Protein AF-A0A7X7UTP6-F1 (afdb_monomer_lite)

Structure (mmCIF, N/CA/C/O backbone):
data_AF-A0A7X7UTP6-F1
#
_entry.id   AF-A0A7X7UTP6-F1
#
loop_
_atom_site.group_PDB
_atom_site.id
_atom_site.type_symbol
_atom_site.label_atom_id
_atom_site.label_alt_id
_atom_site.label_comp_id
_atom_site.label_asym_id
_atom_site.label_entity_id
_atom_site.label_seq_id
_atom_site.pdbx_PDB_ins_code
_atom_site.Cartn_x
_atom_site.Cartn_y
_atom_site.Cartn_z
_atom_site.occupancy
_atom_site.B_iso_or_equiv
_atom_site.auth_seq_id
_atom_site.auth_comp_id
_atom_site.auth_asym_id
_atom_site.auth_atom_id
_atom_site.pdbx_PDB_model_num
ATOM 1 N N . MET A 1 1 ? -2.423 -15.713 67.658 1.00 56.56 1 MET A N 1
ATOM 2 C CA . MET A 1 1 ? -3.232 -15.045 66.607 1.00 56.56 1 MET A CA 1
ATOM 3 C C . MET A 1 1 ? -2.440 -13.924 65.907 1.00 56.56 1 MET A C 1
ATOM 5 O O . MET A 1 1 ? -2.669 -12.758 66.191 1.00 56.56 1 MET A O 1
ATOM 9 N N . ARG A 1 2 ? -1.490 -14.238 65.007 1.00 55.00 2 ARG A N 1
ATOM 10 C CA . ARG A 1 2 ? -0.686 -13.223 64.273 1.00 55.00 2 ARG A CA 1
ATOM 11 C C . ARG A 1 2 ? -0.344 -13.611 62.816 1.00 55.00 2 ARG A C 1
ATOM 13 O O . ARG A 1 2 ? 0.639 -13.140 62.272 1.00 55.00 2 ARG A O 1
ATOM 20 N N . GLN A 1 3 ? -1.141 -14.462 62.162 1.00 56.94 3 GLN A N 1
ATOM 21 C CA . GLN A 1 3 ? -0.880 -14.881 60.766 1.00 56.94 3 GLN A CA 1
ATOM 22 C C . GLN A 1 3 ? -1.701 -14.125 59.706 1.00 56.94 3 GLN A C 1
ATOM 24 O O . GLN A 1 3 ? -1.315 -14.092 58.544 1.00 56.94 3 GLN A O 1
ATOM 29 N N . LYS A 1 4 ? -2.799 -13.461 60.093 1.00 55.72 4 LYS A N 1
ATOM 30 C CA . LYS A 1 4 ? -3.676 -12.737 59.154 1.00 55.72 4 LYS A CA 1
ATOM 31 C C . LYS A 1 4 ? -2.995 -11.606 58.353 1.00 55.72 4 LYS A C 1
ATOM 33 O O . LYS A 1 4 ? -3.275 -11.527 57.161 1.00 55.72 4 LYS A O 1
ATOM 38 N N . PRO A 1 5 ? -2.101 -10.765 58.918 1.00 58.44 5 PRO A N 1
ATOM 39 C CA . PRO A 1 5 ? -1.520 -9.668 58.139 1.00 58.44 5 PRO A CA 1
ATOM 40 C C . PRO A 1 5 ? -0.511 -10.154 57.086 1.00 58.44 5 PRO A C 1
ATOM 42 O O . PRO A 1 5 ? -0.428 -9.558 56.020 1.00 58.44 5 PRO A O 1
ATOM 45 N N . LEU A 1 6 ? 0.187 -11.268 57.342 1.00 65.69 6 LEU A N 1
ATOM 46 C CA . LEU A 1 6 ? 1.155 -11.872 56.413 1.00 65.69 6 LEU A CA 1
ATOM 47 C C . LEU A 1 6 ? 0.494 -12.476 55.167 1.00 65.69 6 LEU A C 1
ATOM 49 O O . LEU A 1 6 ? 1.056 -12.427 54.079 1.00 65.69 6 LEU A O 1
ATOM 53 N N . ILE A 1 7 ? -0.710 -13.030 55.315 1.00 69.94 7 ILE A N 1
ATOM 54 C CA . ILE A 1 7 ? -1.456 -13.604 54.187 1.00 69.94 7 ILE A CA 1
ATOM 55 C C . ILE A 1 7 ? -1.985 -12.486 53.276 1.00 69.94 7 ILE A C 1
ATOM 57 O O . ILE A 1 7 ? -1.933 -12.604 52.056 1.00 69.94 7 ILE A O 1
ATOM 61 N N . ILE A 1 8 ? -2.439 -11.370 53.856 1.00 69.69 8 ILE A N 1
ATOM 62 C CA . ILE A 1 8 ? -2.969 -10.229 53.096 1.00 69.69 8 ILE A CA 1
ATOM 63 C C . ILE A 1 8 ? -1.858 -9.540 52.292 1.00 69.69 8 ILE A C 1
ATOM 65 O O . ILE A 1 8 ? -2.056 -9.238 51.116 1.00 69.69 8 ILE A O 1
ATOM 69 N N . THR A 1 9 ? -0.673 -9.341 52.878 1.00 72.81 9 THR A N 1
ATOM 70 C CA . THR A 1 9 ? 0.466 -8.751 52.154 1.00 72.81 9 THR A CA 1
ATOM 71 C C . THR A 1 9 ? 0.950 -9.645 51.012 1.00 72.81 9 THR A C 1
ATOM 73 O O . THR A 1 9 ? 1.268 -9.134 49.938 1.00 72.81 9 THR A O 1
ATOM 76 N N . LE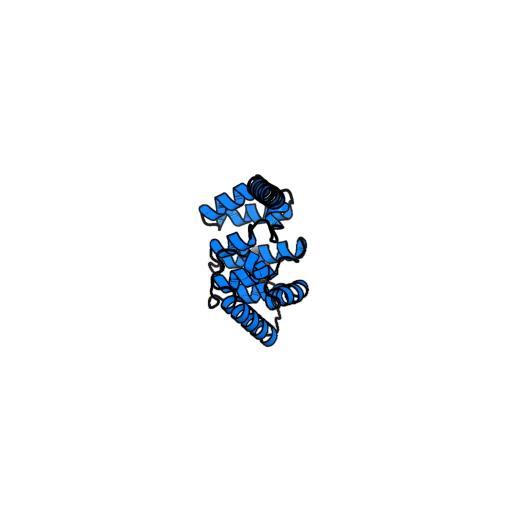U A 1 10 ? 0.934 -10.969 51.197 1.00 76.00 10 LEU A N 1
ATOM 77 C CA . LEU A 1 10 ? 1.287 -11.930 50.151 1.00 76.00 10 LEU A CA 1
ATOM 78 C C . LEU A 1 10 ? 0.303 -11.879 48.970 1.00 76.00 10 LEU A C 1
ATOM 80 O O . LEU A 1 10 ? 0.729 -11.855 47.818 1.00 76.00 10 LEU A O 1
ATOM 84 N N . ILE A 1 11 ? -1.004 -11.800 49.241 1.00 77.12 11 ILE A N 1
ATOM 85 C CA . ILE A 1 11 ? -2.040 -11.711 48.198 1.00 77.12 11 ILE A CA 1
ATOM 86 C C . ILE A 1 11 ? -1.891 -10.421 47.379 1.00 77.12 11 ILE A C 1
ATOM 88 O O . ILE A 1 11 ? -1.963 -10.459 46.149 1.00 77.12 11 ILE A O 1
ATOM 92 N N . ILE A 1 12 ? -1.629 -9.287 48.036 1.00 76.62 12 ILE A N 1
ATOM 93 C CA . ILE A 1 12 ? -1.425 -7.999 47.354 1.00 76.62 12 ILE A CA 1
ATOM 94 C C . ILE A 1 12 ? -0.186 -8.061 46.452 1.00 76.62 12 ILE A C 1
ATOM 96 O O . ILE A 1 12 ? -0.271 -7.678 45.282 1.00 76.62 12 ILE A O 1
ATOM 100 N N . ALA A 1 13 ? 0.927 -8.602 46.957 1.00 75.06 13 ALA A N 1
ATOM 101 C CA . ALA A 1 13 ? 2.167 -8.753 46.197 1.00 75.06 13 ALA A CA 1
ATOM 102 C C . ALA A 1 13 ? 1.992 -9.661 44.968 1.00 75.06 13 ALA A C 1
ATOM 104 O O . ALA A 1 13 ? 2.460 -9.318 43.883 1.00 75.06 13 ALA A O 1
ATOM 105 N N . ILE A 1 14 ? 1.261 -10.772 45.108 1.00 79.75 14 ILE A N 1
ATOM 106 C CA . ILE A 1 14 ? 0.944 -11.670 43.991 1.00 79.75 14 ILE A CA 1
ATOM 107 C C . ILE A 1 14 ? 0.082 -10.946 42.949 1.00 79.75 14 ILE A C 1
ATOM 109 O O . ILE A 1 14 ? 0.374 -11.033 41.759 1.00 79.75 14 ILE A O 1
ATOM 113 N N . SER A 1 15 ? -0.935 -10.182 43.365 1.00 76.12 15 SER A N 1
ATOM 114 C CA . SER A 1 15 ? -1.785 -9.444 42.418 1.00 76.12 15 SER A CA 1
ATOM 115 C C . SER A 1 15 ? -1.003 -8.381 41.635 1.00 76.12 15 SER A C 1
ATOM 117 O O . SER A 1 15 ? -1.153 -8.279 40.419 1.00 76.12 15 SER A O 1
ATOM 119 N N . LEU A 1 16 ? -0.102 -7.653 42.305 1.00 76.81 16 LEU A N 1
ATOM 120 C CA . LEU A 1 16 ? 0.769 -6.660 41.674 1.00 76.81 16 LEU A CA 1
ATOM 121 C C . LEU A 1 16 ? 1.737 -7.324 40.696 1.00 76.81 16 LEU A C 1
ATOM 123 O O . LEU A 1 16 ? 1.910 -6.833 39.582 1.00 76.81 16 LEU A O 1
ATOM 127 N N . PHE A 1 17 ? 2.305 -8.472 41.068 1.00 79.19 17 PHE A N 1
ATOM 128 C CA . PHE A 1 17 ? 3.159 -9.255 40.181 1.00 79.19 17 PHE A CA 1
ATOM 129 C C . PHE A 1 17 ? 2.405 -9.728 38.933 1.00 79.19 17 PHE A C 1
ATOM 131 O O . PHE A 1 17 ? 2.922 -9.599 37.827 1.00 79.19 17 PHE A O 1
ATOM 138 N N . PHE A 1 18 ? 1.160 -10.198 39.073 1.00 76.12 18 PHE A N 1
ATOM 139 C CA . PHE A 1 18 ? 0.325 -10.587 37.933 1.00 76.12 18 PHE A CA 1
ATOM 140 C C . PHE A 1 18 ? -0.016 -9.406 37.017 1.00 76.12 18 PHE A C 1
ATOM 142 O O . PHE A 1 18 ? 0.017 -9.561 35.797 1.00 76.12 18 PHE A O 1
ATOM 149 N N . ILE A 1 19 ? -0.299 -8.224 37.573 1.00 71.31 19 ILE A N 1
ATOM 150 C CA . ILE A 1 19 ? -0.550 -7.010 36.783 1.00 71.31 19 ILE A CA 1
ATOM 151 C C . ILE A 1 19 ? 0.711 -6.613 36.008 1.00 71.31 19 ILE A C 1
ATOM 153 O O . ILE A 1 19 ? 0.634 -6.391 34.802 1.00 71.31 19 ILE A O 1
ATOM 157 N N . ILE A 1 20 ? 1.876 -6.590 36.662 1.00 67.62 20 ILE A N 1
ATOM 158 C CA . ILE A 1 20 ? 3.158 -6.280 36.014 1.00 67.62 20 ILE A CA 1
ATOM 159 C C . ILE A 1 20 ? 3.472 -7.319 34.931 1.00 67.62 20 ILE A C 1
ATOM 161 O O . ILE A 1 20 ? 3.800 -6.946 33.808 1.00 67.62 20 ILE A O 1
ATOM 165 N N . PHE A 1 21 ? 3.291 -8.610 35.215 1.00 70.25 21 PHE A N 1
ATOM 166 C CA . PHE A 1 21 ? 3.502 -9.694 34.254 1.00 70.25 21 PHE A CA 1
ATOM 167 C C . PHE A 1 21 ? 2.578 -9.579 33.031 1.00 70.25 21 PHE A C 1
ATOM 169 O O . PHE A 1 21 ? 3.025 -9.757 31.898 1.00 70.25 21 PHE A O 1
ATOM 176 N N . LEU A 1 22 ? 1.303 -9.224 33.226 1.00 68.06 22 LEU A N 1
ATOM 177 C CA . LEU A 1 22 ? 0.357 -8.989 32.130 1.00 68.06 22 LEU A CA 1
ATOM 178 C C . LEU A 1 22 ? 0.711 -7.741 31.311 1.00 68.06 22 LEU A C 1
ATOM 180 O O . LEU A 1 22 ? 0.623 -7.777 30.082 1.00 68.06 22 LEU A O 1
ATOM 184 N N . VAL A 1 23 ? 1.150 -6.660 31.962 1.00 60.78 23 VAL A N 1
ATOM 185 C CA . VAL A 1 23 ? 1.632 -5.442 31.291 1.00 60.78 23 VAL A CA 1
ATOM 186 C C . VAL A 1 23 ? 2.891 -5.741 30.472 1.00 60.78 23 VAL A C 1
ATOM 188 O O . VAL A 1 23 ? 2.961 -5.347 29.309 1.00 60.78 23 VAL A O 1
ATOM 191 N N . MET A 1 24 ? 3.840 -6.510 31.014 1.00 53.09 24 MET A N 1
ATOM 192 C CA . MET A 1 24 ? 5.041 -6.944 30.292 1.00 53.09 24 MET A CA 1
ATOM 193 C C . MET A 1 24 ? 4.697 -7.868 29.115 1.00 53.09 24 MET A C 1
ATOM 195 O O . MET A 1 24 ? 5.210 -7.669 28.018 1.00 53.09 24 MET A O 1
ATOM 199 N N . LYS A 1 25 ? 3.760 -8.814 29.284 1.00 52.41 25 LYS A N 1
ATOM 200 C CA . LYS A 1 25 ? 3.300 -9.694 28.195 1.00 52.41 25 LYS A CA 1
ATOM 201 C C . LYS A 1 25 ? 2.614 -8.919 27.065 1.00 52.41 25 LYS A C 1
ATOM 203 O O . LYS A 1 25 ? 2.796 -9.270 25.905 1.00 52.41 25 LYS A O 1
ATOM 208 N N . LYS A 1 26 ? 1.868 -7.852 27.377 1.00 48.72 26 LYS A N 1
ATOM 209 C CA . LYS A 1 26 ? 1.239 -6.970 26.376 1.00 48.72 26 LYS A CA 1
ATOM 210 C C . LYS A 1 26 ? 2.258 -6.084 25.642 1.00 48.72 26 LYS A C 1
ATOM 212 O O . LYS A 1 26 ? 2.023 -5.724 24.493 1.00 48.72 26 LYS A O 1
ATOM 217 N N . ASN A 1 27 ? 3.384 -5.757 26.279 1.00 46.16 27 ASN A N 1
ATOM 218 C CA . ASN A 1 27 ? 4.451 -4.944 25.686 1.00 46.1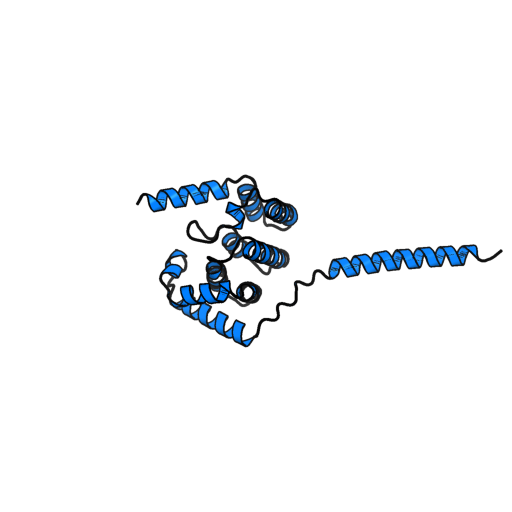6 27 ASN A CA 1
ATOM 219 C C . ASN A 1 27 ? 5.422 -5.753 24.801 1.00 46.16 27 ASN A C 1
ATOM 221 O O . ASN A 1 27 ? 6.232 -5.173 24.085 1.00 46.16 27 ASN A O 1
ATOM 225 N N . ASN A 1 28 ? 5.301 -7.085 24.787 1.00 41.03 28 ASN A N 1
ATOM 226 C CA . ASN A 1 28 ? 6.066 -7.970 23.902 1.00 41.03 28 ASN A CA 1
ATOM 227 C C . ASN A 1 28 ? 5.530 -8.021 22.461 1.00 41.03 28 ASN A C 1
ATOM 229 O O . ASN A 1 28 ? 5.983 -8.847 21.675 1.00 41.03 28 ASN A O 1
ATOM 233 N N . ASN A 1 29 ? 4.660 -7.087 22.066 1.00 45.59 29 ASN A N 1
ATOM 234 C CA . ASN A 1 29 ? 4.373 -6.794 20.659 1.00 45.59 29 ASN A CA 1
ATOM 235 C C . ASN A 1 29 ? 5.565 -6.081 19.986 1.00 45.59 29 ASN A C 1
ATOM 237 O O . ASN A 1 29 ? 5.383 -5.140 19.210 1.00 45.59 29 ASN A O 1
ATOM 241 N N . LYS A 1 30 ? 6.802 -6.497 20.290 1.00 37.88 30 LYS A N 1
ATOM 242 C CA . LYS A 1 30 ? 7.926 -6.199 19.411 1.00 37.88 30 LYS A CA 1
ATOM 243 C C . LYS A 1 30 ? 7.549 -6.885 18.093 1.00 37.88 30 LYS A C 1
ATOM 245 O O . LYS A 1 30 ? 7.243 -8.081 18.128 1.00 37.88 30 LYS A O 1
ATOM 250 N N . PRO A 1 31 ? 7.471 -6.155 16.966 1.00 44.66 31 PRO A N 1
ATOM 251 C CA . PRO A 1 31 ? 7.285 -6.796 15.674 1.00 44.66 31 PRO A CA 1
ATOM 252 C C . PRO A 1 31 ? 8.303 -7.937 15.580 1.00 44.66 31 PRO A C 1
ATOM 254 O O . PRO A 1 31 ? 9.415 -7.746 16.090 1.00 44.66 31 PRO A O 1
ATOM 257 N N . PRO A 1 32 ? 7.944 -9.102 15.008 1.00 47.28 32 PRO A N 1
ATOM 258 C CA . PRO A 1 32 ? 8.904 -10.183 14.817 1.00 47.28 32 PRO A CA 1
ATOM 259 C C . PRO A 1 32 ? 10.189 -9.578 14.258 1.00 47.28 32 PRO A C 1
ATOM 261 O O . PRO A 1 32 ? 10.121 -8.754 13.344 1.00 47.28 32 PRO A O 1
ATOM 264 N N . GLU A 1 33 ? 11.324 -9.889 14.885 1.00 48.28 33 GLU A N 1
ATOM 265 C CA . GLU A 1 33 ? 12.619 -9.391 14.438 1.00 48.28 33 GLU A CA 1
ATOM 266 C C . GLU A 1 33 ? 12.809 -9.923 13.018 1.00 48.28 33 GLU A C 1
ATOM 268 O O . GLU A 1 33 ? 12.942 -11.123 12.790 1.00 48.28 33 GLU A O 1
ATOM 273 N N . ILE A 1 34 ? 12.643 -9.028 12.048 1.00 59.50 34 ILE A N 1
ATOM 274 C CA . ILE A 1 34 ? 12.771 -9.343 10.637 1.00 59.50 34 ILE A CA 1
ATOM 275 C C . ILE A 1 34 ? 14.268 -9.487 10.402 1.00 59.50 34 ILE A C 1
ATOM 277 O O . ILE A 1 34 ? 14.978 -8.492 10.266 1.00 59.50 34 ILE A O 1
ATOM 281 N N . ASP A 1 35 ? 14.741 -10.729 10.428 1.00 63.91 35 ASP A N 1
ATOM 282 C CA . ASP A 1 35 ? 16.111 -11.065 10.069 1.00 63.91 35 ASP A CA 1
ATOM 283 C C . ASP A 1 35 ? 16.245 -10.946 8.550 1.00 63.91 35 ASP A C 1
ATOM 285 O O . ASP A 1 35 ? 15.990 -11.883 7.793 1.00 63.91 35 ASP A O 1
ATOM 289 N N . ILE A 1 36 ? 16.514 -9.726 8.090 1.00 74.56 36 ILE A N 1
ATOM 290 C CA . ILE A 1 36 ? 16.891 -9.477 6.705 1.00 74.56 36 ILE A CA 1
ATOM 291 C C . ILE A 1 36 ? 18.383 -9.293 6.661 1.00 74.56 36 ILE A C 1
ATOM 293 O O . ILE A 1 36 ? 18.945 -8.435 7.344 1.00 74.56 36 ILE A O 1
ATOM 297 N N . ASN A 1 37 ? 19.003 -10.072 5.783 1.00 85.19 37 ASN A N 1
ATOM 298 C CA . ASN A 1 37 ? 20.399 -9.911 5.457 1.00 85.19 37 ASN A CA 1
ATOM 299 C C . ASN A 1 37 ? 20.642 -8.468 4.980 1.00 85.19 37 ASN A C 1
ATOM 301 O O . ASN A 1 37 ? 20.069 -8.025 3.982 1.00 85.19 37 ASN A O 1
ATOM 305 N N . ILE A 1 38 ? 21.503 -7.740 5.695 1.00 87.94 38 ILE A N 1
ATOM 306 C CA . ILE A 1 38 ? 21.868 -6.349 5.387 1.00 87.94 38 ILE A CA 1
ATOM 307 C C . ILE A 1 38 ? 22.350 -6.218 3.937 1.00 87.94 38 ILE A C 1
ATOM 309 O O . ILE A 1 38 ? 22.046 -5.225 3.276 1.00 87.94 38 ILE A O 1
ATOM 313 N N . GLU A 1 39 ? 23.048 -7.229 3.415 1.00 89.88 39 GLU A N 1
ATOM 314 C CA . GLU A 1 39 ? 23.491 -7.237 2.023 1.00 89.88 39 GLU A CA 1
ATOM 315 C C . GLU A 1 39 ? 22.307 -7.289 1.053 1.00 89.88 39 GLU A C 1
ATOM 317 O O . GLU A 1 39 ? 22.267 -6.534 0.083 1.00 89.88 39 GLU A O 1
ATOM 322 N N . GLU A 1 40 ? 21.292 -8.105 1.344 1.00 90.62 40 GLU A N 1
ATOM 323 C CA . GLU A 1 40 ? 20.076 -8.179 0.531 1.00 90.62 40 GLU A CA 1
ATOM 324 C C . GLU A 1 40 ? 19.335 -6.834 0.527 1.00 90.62 40 GLU A C 1
ATOM 326 O O . GLU A 1 40 ? 18.939 -6.346 -0.534 1.00 90.62 40 GLU A O 1
ATOM 331 N N . LEU A 1 41 ? 19.221 -6.187 1.693 1.00 93.31 41 LEU A N 1
ATOM 332 C CA . LEU A 1 41 ? 18.611 -4.862 1.821 1.00 93.31 41 LEU A CA 1
ATOM 333 C C . LEU A 1 41 ? 19.397 -3.787 1.054 1.00 93.31 41 LEU A C 1
ATOM 335 O O . LEU A 1 41 ? 18.797 -2.930 0.404 1.00 93.31 41 LEU A O 1
ATOM 339 N N . ASN A 1 42 ? 20.730 -3.840 1.082 1.00 93.12 42 ASN A N 1
ATOM 340 C CA . ASN A 1 42 ? 21.586 -2.924 0.328 1.00 93.12 42 ASN A CA 1
ATOM 341 C C . ASN A 1 42 ? 21.445 -3.126 -1.185 1.00 93.12 42 ASN A C 1
ATOM 343 O O . ASN A 1 42 ? 21.370 -2.147 -1.932 1.00 93.12 42 ASN A O 1
ATOM 347 N N . VAL A 1 43 ? 21.378 -4.376 -1.651 1.00 93.75 43 VAL A N 1
ATOM 348 C CA . VAL A 1 43 ? 21.119 -4.700 -3.062 1.00 93.75 43 VAL A CA 1
ATOM 349 C C . VAL A 1 43 ? 19.738 -4.197 -3.479 1.00 93.75 43 VAL A C 1
ATOM 351 O O . VAL A 1 43 ? 19.610 -3.557 -4.524 1.00 93.75 43 VAL A O 1
ATOM 354 N N . PHE A 1 44 ? 18.717 -4.415 -2.652 1.00 95.31 44 PHE A N 1
ATOM 355 C CA . PHE A 1 44 ? 17.366 -3.914 -2.891 1.00 95.31 44 PHE A CA 1
ATOM 356 C C . PHE A 1 44 ? 17.336 -2.385 -2.991 1.00 95.31 44 PHE A C 1
ATOM 358 O O . PHE A 1 44 ? 16.805 -1.838 -3.957 1.00 95.31 44 PHE A O 1
ATOM 365 N N . ALA A 1 45 ? 17.991 -1.688 -2.060 1.00 96.19 45 ALA A N 1
ATOM 366 C CA . ALA A 1 45 ? 18.098 -0.233 -2.076 1.00 96.19 45 ALA A CA 1
ATOM 367 C C . ALA A 1 45 ? 18.787 0.296 -3.344 1.00 96.19 45 ALA A C 1
ATOM 369 O O . ALA A 1 45 ? 18.329 1.278 -3.929 1.00 96.19 45 ALA A O 1
ATOM 370 N N . LYS A 1 46 ? 19.856 -0.369 -3.804 1.00 95.56 46 LYS A N 1
ATOM 371 C CA . LYS A 1 46 ? 20.539 -0.020 -5.060 1.00 95.56 46 LYS A CA 1
ATOM 372 C C . LYS A 1 46 ? 19.618 -0.183 -6.271 1.00 95.56 46 LYS A C 1
ATOM 374 O O . LYS A 1 46 ? 19.582 0.714 -7.108 1.00 95.56 46 LYS A O 1
ATOM 379 N N . LYS A 1 47 ? 18.849 -1.276 -6.347 1.00 96.12 47 LYS A N 1
ATOM 380 C CA . LYS A 1 47 ? 17.874 -1.497 -7.431 1.00 96.12 47 LYS A CA 1
ATOM 381 C C . LYS A 1 47 ? 16.786 -0.423 -7.444 1.00 96.12 47 LYS A C 1
ATOM 383 O O . LYS A 1 47 ? 16.490 0.119 -8.502 1.00 96.12 47 LYS A O 1
ATOM 388 N N . ILE A 1 48 ? 16.234 -0.072 -6.280 1.00 96.69 48 ILE A N 1
ATOM 389 C CA . ILE A 1 48 ? 15.240 1.006 -6.159 1.00 96.69 48 ILE A CA 1
ATOM 390 C C . ILE A 1 48 ? 15.802 2.335 -6.675 1.00 96.69 48 ILE A C 1
ATOM 392 O O . ILE A 1 48 ? 15.149 2.992 -7.480 1.00 96.69 48 ILE A O 1
ATOM 396 N N . ALA A 1 49 ? 17.021 2.706 -6.271 1.00 94.88 49 ALA A N 1
ATOM 397 C CA . ALA A 1 49 ? 17.659 3.932 -6.748 1.00 94.88 49 ALA A CA 1
ATOM 398 C C . ALA A 1 49 ? 17.885 3.909 -8.271 1.00 94.88 49 ALA A C 1
ATOM 400 O O . ALA A 1 49 ? 17.632 4.898 -8.951 1.00 94.88 49 ALA A O 1
ATOM 401 N N . GLN A 1 50 ? 18.309 2.773 -8.834 1.00 94.38 50 GLN A N 1
ATOM 402 C CA . GLN A 1 50 ? 18.458 2.610 -10.286 1.00 94.38 50 GLN A CA 1
ATOM 403 C C . GLN A 1 50 ? 17.130 2.764 -11.035 1.00 94.38 50 GLN A C 1
ATOM 405 O O . GLN A 1 50 ? 17.102 3.381 -12.096 1.00 94.38 50 GLN A O 1
ATOM 410 N N . ILE A 1 51 ? 16.037 2.221 -10.491 1.00 95.38 51 ILE A N 1
ATOM 411 C CA . ILE A 1 51 ? 14.691 2.377 -11.057 1.00 95.38 51 ILE A CA 1
ATOM 412 C C . ILE A 1 51 ? 14.257 3.844 -10.980 1.00 95.38 51 ILE A C 1
ATOM 414 O O . ILE A 1 51 ? 13.783 4.383 -11.974 1.00 95.38 51 ILE A O 1
ATOM 418 N N . GLU A 1 52 ? 14.476 4.513 -9.846 1.00 93.81 52 GLU A N 1
ATOM 419 C CA . GLU A 1 52 ? 14.172 5.938 -9.678 1.00 93.81 52 GLU A CA 1
ATOM 420 C C . GLU A 1 52 ? 14.879 6.808 -10.726 1.00 93.81 52 GLU A C 1
ATOM 422 O O . GLU A 1 52 ? 14.244 7.681 -11.303 1.00 93.81 52 GLU A O 1
ATOM 427 N N . PHE A 1 53 ? 16.150 6.538 -11.045 1.00 90.75 53 PHE A N 1
ATOM 428 C CA . PHE A 1 53 ? 16.869 7.270 -12.098 1.00 90.75 53 PHE A CA 1
ATOM 429 C C . PHE A 1 53 ? 16.280 7.083 -13.503 1.00 90.75 53 PHE A C 1
ATOM 431 O O . PHE A 1 53 ? 16.496 7.931 -14.368 1.00 90.75 53 PHE A O 1
ATOM 438 N N . LYS A 1 54 ? 15.568 5.980 -13.755 1.00 90.31 54 LYS A N 1
ATOM 439 C CA . LYS A 1 54 ? 14.929 5.700 -15.050 1.00 90.31 54 LYS A CA 1
ATOM 440 C C . LYS A 1 54 ? 13.541 6.320 -15.172 1.00 90.31 54 LYS A C 1
ATOM 442 O O . LYS A 1 54 ? 13.077 6.539 -16.287 1.00 90.31 54 LYS A O 1
ATOM 447 N N . VAL A 1 55 ? 12.890 6.600 -14.047 1.00 85.50 55 VAL A N 1
ATOM 448 C CA . VAL A 1 55 ? 11.571 7.228 -13.998 1.00 85.50 55 VAL A CA 1
ATOM 449 C C . VAL A 1 55 ? 11.768 8.731 -13.800 1.00 85.50 55 VAL A C 1
ATOM 451 O O . VAL A 1 55 ? 11.971 9.186 -12.676 1.00 85.50 55 VAL A O 1
ATOM 454 N N . VAL A 1 56 ? 11.755 9.495 -14.903 1.00 69.00 56 VAL A N 1
ATOM 455 C CA . VAL A 1 56 ? 12.011 10.955 -14.918 1.00 69.00 56 VAL A CA 1
ATOM 456 C C . VAL A 1 56 ? 11.196 11.659 -13.824 1.00 69.00 56 VAL A C 1
ATOM 458 O O . VAL A 1 56 ? 11.752 12.313 -12.934 1.00 69.00 56 VAL A O 1
ATOM 461 N N . ASP A 1 57 ? 9.885 11.420 -13.803 1.00 70.75 57 ASP A N 1
ATOM 462 C CA . ASP A 1 57 ? 9.045 11.656 -12.640 1.00 70.75 57 ASP A CA 1
ATOM 463 C C . ASP A 1 57 ? 8.047 10.506 -12.445 1.00 70.75 57 ASP A C 1
ATOM 465 O O . ASP A 1 57 ? 7.610 9.864 -13.391 1.00 70.75 57 ASP A O 1
ATOM 469 N N . LEU A 1 58 ? 7.742 10.180 -11.186 1.00 80.12 58 LEU A N 1
ATOM 470 C CA . LEU A 1 58 ? 6.788 9.120 -10.837 1.00 80.12 58 LEU A CA 1
ATOM 471 C C . LEU A 1 58 ? 5.352 9.676 -10.833 1.00 80.12 58 LEU A C 1
ATOM 473 O O . LEU A 1 58 ? 4.553 9.313 -9.973 1.00 80.12 58 LEU A O 1
ATOM 477 N N . THR A 1 59 ? 5.045 10.617 -11.733 1.00 80.06 59 THR A N 1
ATOM 478 C CA . THR A 1 59 ? 3.703 11.213 -11.844 1.00 80.06 59 THR A CA 1
ATOM 479 C C . THR A 1 59 ? 2.701 10.171 -12.320 1.00 80.06 59 THR A C 1
ATOM 481 O O . THR A 1 59 ? 1.565 10.150 -11.855 1.00 80.06 59 THR A O 1
ATOM 484 N N . ASN A 1 60 ? 3.142 9.259 -13.191 1.00 86.56 60 ASN A N 1
ATOM 485 C CA . ASN A 1 60 ? 2.389 8.077 -13.575 1.00 86.56 60 ASN A CA 1
ATOM 486 C C . ASN A 1 60 ? 3.102 6.815 -13.062 1.00 86.56 60 ASN A C 1
ATOM 488 O O . ASN A 1 60 ? 4.111 6.402 -13.638 1.00 86.56 60 ASN A O 1
ATOM 492 N N . PRO A 1 61 ? 2.597 6.144 -12.012 1.00 90.81 61 PRO A N 1
ATOM 493 C CA . PRO A 1 61 ? 3.246 4.942 -11.504 1.00 90.81 61 PRO A CA 1
ATOM 494 C C . PRO A 1 61 ? 3.296 3.819 -12.544 1.00 90.81 61 PRO A C 1
ATOM 496 O O . PRO A 1 61 ? 4.204 2.993 -12.479 1.00 90.81 61 PRO A O 1
ATOM 499 N N . ASN A 1 62 ? 2.394 3.805 -13.539 1.00 91.12 62 ASN A N 1
ATOM 500 C CA . ASN A 1 62 ? 2.376 2.792 -14.600 1.00 91.12 62 ASN A CA 1
ATOM 501 C C . ASN A 1 62 ? 3.663 2.764 -15.439 1.00 91.12 62 ASN A C 1
ATOM 503 O O . ASN A 1 62 ? 3.966 1.725 -16.025 1.00 91.12 62 ASN A O 1
ATOM 507 N N . ASP A 1 63 ? 4.466 3.831 -15.440 1.00 90.81 63 ASP A N 1
ATOM 508 C CA . ASP A 1 63 ? 5.767 3.853 -16.118 1.00 90.81 63 ASP A CA 1
ATOM 509 C C . ASP A 1 63 ? 6.726 2.788 -15.559 1.00 90.81 63 ASP A C 1
ATOM 511 O O . ASP A 1 63 ? 7.546 2.232 -16.293 1.00 90.81 63 ASP A O 1
ATOM 515 N N . LEU A 1 64 ? 6.561 2.410 -14.285 1.00 93.88 64 LEU A N 1
ATOM 516 C CA . LEU A 1 64 ? 7.306 1.317 -13.655 1.00 93.88 64 LEU A CA 1
ATOM 517 C C . LEU A 1 64 ? 7.086 -0.030 -14.353 1.00 93.88 64 LEU A C 1
ATOM 519 O O . LEU A 1 64 ? 7.990 -0.864 -14.370 1.00 93.88 64 LEU A O 1
ATOM 523 N N . LEU A 1 65 ? 5.909 -0.256 -14.945 1.00 92.12 65 LEU A N 1
ATOM 524 C CA . LEU A 1 65 ? 5.567 -1.523 -15.601 1.00 92.12 65 LEU A CA 1
ATOM 525 C C . LEU A 1 65 ? 6.456 -1.797 -16.822 1.00 92.12 65 LEU A C 1
ATOM 527 O O . LEU A 1 65 ? 6.696 -2.959 -17.154 1.00 92.12 65 LEU A O 1
ATOM 531 N N . ASN A 1 66 ? 6.990 -0.738 -17.437 1.00 91.19 66 ASN A N 1
ATOM 532 C CA . ASN A 1 66 ? 7.862 -0.803 -18.609 1.00 91.19 66 ASN A CA 1
ATOM 533 C C . ASN A 1 66 ? 9.349 -0.971 -18.250 1.00 91.19 66 ASN A C 1
ATOM 535 O O . ASN A 1 66 ? 10.195 -1.069 -19.140 1.00 91.19 66 ASN A O 1
ATOM 539 N N . ILE A 1 67 ? 9.692 -1.015 -16.959 1.00 93.75 67 ILE A N 1
ATOM 540 C CA . ILE A 1 67 ? 11.074 -1.129 -16.488 1.00 93.75 67 ILE A CA 1
ATOM 541 C C . ILE A 1 67 ? 11.366 -2.583 -16.117 1.00 93.75 67 ILE A C 1
ATOM 543 O O . ILE A 1 67 ? 10.824 -3.129 -15.155 1.00 93.75 67 ILE A O 1
ATOM 547 N N . ASN A 1 68 ? 12.275 -3.217 -16.860 1.00 93.94 68 ASN A N 1
ATOM 548 C CA . ASN A 1 68 ? 12.649 -4.617 -16.638 1.00 93.94 68 ASN A CA 1
ATOM 549 C C . ASN A 1 68 ? 13.157 -4.867 -15.212 1.00 93.94 68 ASN A C 1
ATOM 551 O O . ASN A 1 68 ? 12.721 -5.818 -14.567 1.00 93.94 68 ASN A O 1
ATOM 555 N N . GLU A 1 69 ? 14.001 -3.980 -14.682 1.00 94.19 69 GLU A N 1
ATOM 556 C CA . GLU A 1 69 ? 14.532 -4.091 -13.320 1.00 94.19 69 GLU A CA 1
ATOM 557 C C . GLU A 1 69 ? 13.435 -4.007 -12.253 1.00 94.19 69 GLU A C 1
ATOM 559 O O . GLU A 1 69 ? 13.525 -4.667 -11.218 1.00 94.19 69 GLU A O 1
ATOM 564 N N . PHE A 1 70 ? 12.372 -3.239 -12.506 1.00 95.94 70 PHE A N 1
ATOM 565 C CA . PHE A 1 70 ? 11.217 -3.193 -11.615 1.00 95.94 70 PHE A CA 1
ATOM 566 C C . PHE A 1 70 ? 10.447 -4.517 -11.649 1.00 95.94 70 PHE A C 1
ATOM 568 O O . PHE A 1 70 ? 10.098 -5.061 -10.604 1.00 95.94 70 PHE A O 1
ATOM 575 N N . ASN A 1 71 ? 10.246 -5.102 -12.829 1.00 93.94 71 ASN A N 1
ATOM 576 C CA . ASN A 1 71 ? 9.589 -6.405 -12.950 1.00 93.94 71 ASN A CA 1
ATOM 577 C C . ASN A 1 71 ? 10.408 -7.544 -12.309 1.00 93.94 71 ASN A C 1
ATOM 579 O O . ASN A 1 71 ? 9.836 -8.486 -11.756 1.00 93.94 71 ASN A O 1
ATOM 583 N N . GLU A 1 72 ? 11.739 -7.463 -12.320 1.00 92.94 72 GLU A N 1
ATOM 584 C CA . GLU A 1 72 ? 12.603 -8.360 -11.540 1.00 92.94 72 GLU A CA 1
ATOM 585 C C . GLU A 1 72 ? 12.456 -8.137 -10.032 1.00 92.94 72 GLU A C 1
ATOM 587 O O . GLU A 1 72 ? 12.404 -9.100 -9.262 1.00 92.94 72 GLU A O 1
ATOM 592 N N . LEU A 1 73 ? 12.339 -6.877 -9.606 1.00 94.31 73 LEU A N 1
ATOM 593 C CA . LEU A 1 73 ? 12.107 -6.519 -8.212 1.00 94.31 73 LEU A CA 1
ATOM 594 C C . LEU A 1 73 ? 10.790 -7.102 -7.689 1.00 94.31 73 LEU A C 1
ATOM 596 O O . LEU A 1 73 ? 10.767 -7.661 -6.597 1.00 94.31 73 LEU A O 1
ATOM 600 N N . VAL A 1 74 ? 9.718 -7.047 -8.483 1.00 94.69 74 VAL A N 1
ATOM 601 C CA . VAL A 1 74 ? 8.415 -7.650 -8.148 1.00 94.69 74 VAL A CA 1
ATOM 602 C C . VAL A 1 74 ? 8.557 -9.149 -7.863 1.00 94.69 74 VAL A C 1
ATOM 604 O O . VAL A 1 74 ? 8.007 -9.648 -6.881 1.00 94.69 74 VAL A O 1
ATOM 607 N N . LYS A 1 75 ? 9.342 -9.876 -8.671 1.00 91.12 75 LYS A N 1
ATOM 608 C CA . LYS A 1 75 ? 9.604 -11.310 -8.451 1.00 91.12 75 LYS A CA 1
ATOM 609 C C . LYS A 1 75 ? 10.340 -11.545 -7.130 1.00 91.12 75 LYS A C 1
ATOM 611 O O . LYS A 1 75 ? 9.924 -12.400 -6.354 1.00 91.12 75 LYS A O 1
ATOM 616 N N . GLN A 1 76 ? 11.375 -10.756 -6.839 1.00 89.50 76 GLN A N 1
ATOM 617 C CA . GLN A 1 76 ? 12.107 -10.827 -5.567 1.00 89.50 76 GLN A CA 1
ATOM 618 C C . GLN A 1 76 ? 11.199 -10.530 -4.357 1.00 89.50 76 GLN A C 1
ATOM 620 O O . GLN A 1 76 ? 11.244 -11.231 -3.346 1.00 89.50 76 GLN A O 1
ATOM 625 N N . VAL A 1 77 ? 10.343 -9.511 -4.457 1.00 92.31 77 VAL A N 1
ATOM 626 C CA . VAL A 1 77 ? 9.422 -9.116 -3.380 1.00 92.31 77 VAL A CA 1
ATOM 627 C C . VAL A 1 77 ? 8.359 -10.182 -3.132 1.00 92.31 77 VAL A C 1
ATOM 629 O O . VAL A 1 77 ? 7.997 -10.415 -1.981 1.00 92.31 77 VAL A O 1
ATOM 632 N N . SER A 1 78 ? 7.907 -10.884 -4.175 1.00 85.56 78 SER A N 1
ATOM 633 C CA . SER A 1 78 ? 6.929 -11.966 -4.024 1.00 85.56 78 SER A CA 1
ATOM 634 C C . SER A 1 78 ? 7.433 -13.116 -3.141 1.00 85.56 78 SER A C 1
ATOM 636 O O . SER A 1 78 ? 6.639 -13.745 -2.449 1.00 85.56 78 SER A O 1
ATOM 638 N N . THR A 1 79 ? 8.752 -13.349 -3.095 1.00 84.06 79 THR A N 1
ATOM 639 C CA . THR A 1 79 ? 9.363 -14.374 -2.236 1.00 84.06 79 THR A CA 1
ATOM 640 C C . THR A 1 79 ? 9.707 -13.871 -0.834 1.00 84.06 79 THR A C 1
ATOM 642 O O . THR A 1 79 ? 9.769 -14.669 0.098 1.00 84.06 79 THR A O 1
ATOM 645 N N . ASN A 1 80 ? 9.940 -12.565 -0.661 1.00 86.69 80 ASN A N 1
ATOM 646 C CA . ASN A 1 80 ? 10.316 -11.972 0.625 1.00 86.69 80 ASN A CA 1
ATOM 647 C C . ASN A 1 80 ? 9.835 -10.515 0.754 1.00 86.69 80 ASN A C 1
ATOM 649 O O . ASN A 1 80 ? 10.618 -9.570 0.666 1.00 86.69 80 ASN A O 1
ATOM 653 N N . TYR A 1 81 ? 8.542 -10.304 1.014 1.00 89.75 81 TYR A N 1
ATOM 654 C CA . TYR A 1 81 ? 7.980 -8.949 1.125 1.00 89.75 81 TYR A CA 1
ATOM 655 C C . TYR A 1 81 ? 8.467 -8.169 2.358 1.00 89.75 81 TYR A C 1
ATOM 657 O O . TYR A 1 81 ? 8.290 -6.951 2.438 1.00 89.75 81 TYR A O 1
ATOM 665 N N . ASN A 1 82 ? 9.119 -8.833 3.321 1.00 91.69 82 ASN A N 1
ATOM 666 C CA . ASN A 1 82 ? 9.681 -8.158 4.488 1.00 91.69 82 ASN A CA 1
ATOM 667 C C . ASN A 1 82 ? 10.780 -7.156 4.100 1.00 91.69 82 ASN A C 1
ATOM 669 O O . ASN A 1 82 ? 10.987 -6.187 4.828 1.00 91.69 82 ASN A O 1
ATOM 673 N N . ILE A 1 83 ? 11.446 -7.343 2.953 1.00 94.31 83 ILE A N 1
ATOM 674 C CA . ILE A 1 83 ? 12.461 -6.402 2.458 1.00 94.31 83 ILE A CA 1
ATOM 675 C C . ILE A 1 83 ? 11.883 -5.027 2.163 1.00 94.31 83 ILE A C 1
ATOM 677 O O . ILE A 1 83 ? 12.518 -4.020 2.472 1.00 94.31 83 ILE A O 1
ATOM 681 N N . VAL A 1 84 ? 10.640 -4.982 1.676 1.00 96.31 84 VAL A N 1
ATOM 682 C CA . VAL A 1 84 ? 9.919 -3.729 1.459 1.00 96.31 84 VAL A CA 1
ATOM 683 C C . VAL A 1 84 ? 9.660 -3.052 2.796 1.00 96.31 84 VAL A C 1
ATOM 685 O O . VAL A 1 84 ? 9.962 -1.873 2.937 1.00 96.31 84 VAL A O 1
ATOM 688 N N . TYR A 1 85 ? 9.182 -3.795 3.801 1.00 95.12 85 TYR A N 1
ATOM 689 C CA . TYR A 1 85 ? 8.956 -3.246 5.140 1.00 95.12 85 TYR A CA 1
ATOM 690 C C . TYR A 1 85 ? 10.239 -2.655 5.743 1.00 95.12 85 TYR A C 1
ATOM 692 O O . TYR A 1 85 ? 10.236 -1.502 6.177 1.00 95.12 85 TYR A O 1
ATOM 700 N N . SER A 1 86 ? 11.340 -3.411 5.737 1.00 94.38 86 SER A N 1
ATOM 701 C CA . SER A 1 86 ? 12.615 -2.931 6.278 1.00 94.38 86 SER A CA 1
ATOM 702 C C . SER A 1 86 ? 13.106 -1.694 5.532 1.00 94.38 86 SER A C 1
ATOM 704 O O . SER A 1 86 ? 13.530 -0.731 6.168 1.00 94.38 86 SER A O 1
ATOM 706 N N . PHE A 1 87 ? 12.962 -1.665 4.206 1.00 96.44 87 PHE A N 1
ATOM 707 C CA . PHE A 1 87 ? 13.325 -0.510 3.394 1.00 96.44 87 PHE A CA 1
ATOM 708 C C . PHE A 1 87 ? 12.488 0.737 3.724 1.00 96.44 87 PHE A C 1
ATOM 710 O O . PHE A 1 87 ? 13.053 1.800 3.967 1.00 96.44 87 PHE A O 1
ATOM 717 N N . ILE A 1 88 ? 11.154 0.633 3.782 1.00 96.88 88 ILE A N 1
ATOM 718 C CA . ILE A 1 88 ? 10.289 1.801 4.036 1.00 96.88 88 ILE A CA 1
ATOM 719 C C . ILE A 1 88 ? 10.343 2.290 5.489 1.00 96.88 88 ILE A C 1
ATOM 721 O O . ILE A 1 88 ? 9.992 3.442 5.754 1.00 96.88 88 ILE A O 1
ATOM 725 N N . SER A 1 89 ? 10.782 1.435 6.419 1.00 94.75 89 SER A N 1
ATOM 726 C CA . SER A 1 89 ? 10.970 1.790 7.829 1.00 94.75 89 SER A CA 1
ATOM 727 C C . SER A 1 89 ? 12.173 2.708 8.076 1.00 94.75 89 SER A C 1
ATOM 729 O O . SER A 1 89 ? 12.232 3.369 9.113 1.00 94.75 89 SER A O 1
ATOM 731 N N . ASP A 1 90 ? 13.113 2.787 7.128 1.00 93.81 90 ASP A N 1
ATOM 732 C CA . ASP A 1 90 ? 14.251 3.700 7.199 1.00 93.81 90 ASP A CA 1
ATOM 733 C C . ASP A 1 90 ? 13.805 5.126 6.830 1.00 93.81 90 ASP A C 1
ATOM 735 O O . ASP A 1 90 ? 13.377 5.423 5.708 1.00 93.81 90 ASP A O 1
ATOM 739 N N . ASN A 1 91 ? 13.893 6.032 7.805 1.00 91.94 91 ASN A N 1
ATOM 740 C CA . ASN A 1 91 ? 13.521 7.439 7.646 1.00 91.94 91 ASN A CA 1
ATOM 741 C C . ASN A 1 91 ? 14.460 8.206 6.703 1.00 91.94 91 ASN A C 1
ATOM 743 O O . ASN A 1 91 ? 14.093 9.279 6.238 1.00 91.94 91 ASN A O 1
ATOM 747 N N . ASN A 1 92 ? 15.641 7.664 6.396 1.00 93.19 92 ASN A N 1
ATOM 748 C CA . ASN A 1 92 ? 16.586 8.284 5.470 1.00 93.19 92 ASN A CA 1
ATOM 749 C C . ASN A 1 92 ? 16.270 7.968 4.001 1.00 93.19 92 ASN A C 1
ATOM 751 O O . ASN A 1 92 ? 16.919 8.513 3.108 1.00 93.19 92 ASN A O 1
ATOM 755 N N . LYS A 1 93 ? 15.306 7.077 3.723 1.00 95.00 93 LYS A N 1
ATOM 756 C CA . LYS A 1 93 ? 14.889 6.773 2.349 1.00 95.00 93 LYS A CA 1
ATOM 757 C C . LYS A 1 93 ? 13.913 7.836 1.833 1.00 95.00 93 LYS A C 1
ATOM 759 O O . LYS A 1 93 ? 12.915 8.097 2.509 1.00 95.00 93 LYS A O 1
ATOM 764 N N . PRO A 1 94 ? 14.145 8.407 0.636 1.00 94.44 94 PRO A N 1
ATOM 765 C CA . PRO A 1 94 ? 13.202 9.318 -0.008 1.00 94.44 94 PRO A CA 1
ATOM 766 C C . PRO A 1 94 ? 11.809 8.700 -0.173 1.00 94.44 94 PRO A C 1
ATOM 768 O O . PRO A 1 94 ? 11.687 7.513 -0.478 1.00 94.44 94 PRO A O 1
ATOM 771 N N . GLU A 1 95 ? 10.750 9.505 -0.049 1.00 94.44 95 GLU A N 1
ATOM 772 C CA . GLU A 1 95 ? 9.369 9.020 -0.220 1.00 94.44 95 GLU A CA 1
ATOM 773 C C . GLU A 1 95 ? 9.135 8.384 -1.591 1.00 94.44 95 GLU A C 1
ATOM 775 O O . GLU A 1 95 ? 8.531 7.318 -1.677 1.00 94.44 95 GLU A O 1
ATOM 780 N N . ARG A 1 96 ? 9.692 8.971 -2.659 1.00 94.25 96 ARG A N 1
ATOM 781 C CA . ARG A 1 96 ? 9.605 8.412 -4.017 1.00 94.25 96 ARG A CA 1
ATOM 782 C C . ARG A 1 96 ? 10.137 6.976 -4.070 1.00 94.25 96 ARG A C 1
ATOM 784 O O . ARG A 1 96 ? 9.476 6.099 -4.618 1.00 94.25 96 ARG A O 1
ATOM 791 N N . GLN A 1 97 ? 11.276 6.706 -3.435 1.00 96.19 97 GLN A N 1
ATOM 792 C CA . GLN A 1 97 ? 11.830 5.354 -3.338 1.00 96.19 97 GLN A CA 1
ATOM 793 C C . GLN A 1 97 ? 10.931 4.414 -2.527 1.00 96.19 97 GLN A C 1
ATOM 795 O O . GLN A 1 97 ? 10.778 3.246 -2.889 1.00 96.19 97 GLN A O 1
ATOM 800 N N . LYS A 1 98 ? 10.301 4.909 -1.451 1.00 97.44 98 LYS A N 1
ATOM 801 C CA . LYS A 1 98 ? 9.318 4.132 -0.680 1.00 97.44 98 LYS A CA 1
ATOM 802 C C . LYS A 1 98 ? 8.103 3.767 -1.537 1.00 97.44 98 LYS A C 1
ATOM 804 O O . LYS A 1 98 ? 7.670 2.620 -1.485 1.00 97.44 98 LYS A O 1
ATOM 809 N N . HIS A 1 99 ? 7.606 4.685 -2.368 1.00 96.81 99 HIS A N 1
ATOM 810 C CA . HIS A 1 99 ? 6.514 4.404 -3.304 1.00 96.81 99 HIS A CA 1
ATOM 811 C C . HIS A 1 99 ? 6.899 3.319 -4.313 1.00 96.81 99 HIS A C 1
ATOM 813 O O . HIS A 1 99 ? 6.164 2.345 -4.450 1.00 96.81 99 HIS A O 1
ATOM 819 N N . ILE A 1 100 ? 8.076 3.409 -4.947 1.00 97.12 100 ILE A N 1
ATOM 820 C CA . ILE A 1 100 ? 8.567 2.360 -5.865 1.00 97.12 100 ILE A CA 1
ATOM 821 C C . ILE A 1 100 ? 8.617 0.998 -5.156 1.00 97.12 100 ILE A C 1
ATOM 823 O O . ILE A 1 100 ? 8.172 -0.009 -5.708 1.00 97.12 100 ILE A O 1
ATOM 827 N N . ALA A 1 101 ? 9.106 0.957 -3.913 1.00 97.50 101 ALA A N 1
ATOM 828 C CA . ALA A 1 101 ? 9.157 -0.275 -3.131 1.00 97.50 101 ALA A CA 1
ATOM 829 C C . ALA A 1 101 ? 7.756 -0.843 -2.828 1.00 97.50 101 ALA A C 1
ATOM 831 O O . ALA A 1 101 ? 7.567 -2.057 -2.891 1.00 97.50 101 ALA A O 1
ATOM 832 N N . ILE A 1 102 ? 6.764 0.010 -2.550 1.00 97.56 102 ILE A N 1
ATOM 833 C CA . ILE A 1 102 ? 5.369 -0.403 -2.332 1.00 97.56 102 ILE A CA 1
ATOM 834 C C . ILE A 1 102 ? 4.744 -0.937 -3.623 1.00 97.56 102 ILE A C 1
ATOM 836 O O . ILE A 1 102 ? 4.115 -1.993 -3.603 1.00 97.56 102 ILE A O 1
ATOM 840 N N . TYR A 1 103 ? 4.970 -0.280 -4.763 1.00 97.44 103 TYR A N 1
ATOM 841 C CA . TYR A 1 103 ? 4.493 -0.757 -6.064 1.00 97.44 103 TYR A CA 1
ATOM 842 C C . TYR A 1 103 ? 5.037 -2.150 -6.414 1.00 97.44 103 TYR A C 1
ATOM 844 O O . TYR A 1 103 ? 4.353 -2.942 -7.068 1.00 97.44 103 TYR A O 1
ATOM 852 N N . ALA A 1 104 ? 6.231 -2.506 -5.929 1.00 97.12 104 ALA A N 1
ATOM 853 C CA . ALA A 1 104 ? 6.795 -3.840 -6.124 1.00 97.12 104 ALA A CA 1
ATOM 854 C C . ALA A 1 104 ? 5.977 -4.962 -5.442 1.00 97.12 104 ALA A C 1
ATOM 856 O O . ALA A 1 104 ? 6.098 -6.125 -5.822 1.00 97.12 104 ALA A O 1
ATOM 857 N N . LEU A 1 105 ? 5.079 -4.631 -4.502 1.00 96.62 105 LEU A N 1
ATOM 858 C CA . LEU A 1 105 ? 4.136 -5.565 -3.866 1.00 96.62 105 LEU A CA 1
ATOM 859 C C . LEU A 1 105 ? 2.936 -5.921 -4.763 1.00 96.62 105 LEU A C 1
ATOM 861 O O . LEU A 1 105 ? 2.000 -6.582 -4.305 1.00 96.62 105 LEU A O 1
ATOM 865 N N . ARG A 1 106 ? 2.929 -5.505 -6.040 1.00 94.12 106 ARG A N 1
ATOM 866 C CA . ARG A 1 106 ? 1.790 -5.699 -6.956 1.00 94.12 106 ARG A CA 1
ATOM 867 C C . ARG A 1 106 ? 1.287 -7.144 -7.070 1.00 94.12 106 ARG A C 1
ATOM 869 O O . ARG A 1 106 ? 0.121 -7.347 -7.371 1.00 94.12 106 ARG A O 1
ATOM 876 N N . GLY A 1 107 ? 2.163 -8.129 -6.861 1.00 91.31 107 GLY A N 1
ATOM 877 C CA . GLY A 1 107 ? 1.843 -9.559 -6.950 1.00 91.31 107 GLY A CA 1
ATOM 878 C C . GLY A 1 107 ? 1.630 -10.259 -5.606 1.00 91.31 107 GLY A C 1
ATOM 879 O O . GLY A 1 107 ? 1.493 -11.477 -5.589 1.00 91.31 107 GLY A O 1
ATOM 880 N N . LEU A 1 108 ? 1.664 -9.528 -4.488 1.00 95.00 108 LEU A N 1
ATOM 881 C CA . LEU A 1 108 ? 1.507 -10.112 -3.158 1.00 95.00 108 LEU A CA 1
ATOM 882 C C . LEU A 1 108 ? 0.042 -10.489 -2.895 1.00 95.00 108 LEU A C 1
ATOM 884 O O . LEU A 1 108 ? -0.870 -9.734 -3.233 1.00 95.00 108 LEU A O 1
ATOM 888 N N . ASP A 1 109 ? -0.170 -11.654 -2.286 1.00 94.56 109 ASP A N 1
ATOM 889 C CA . ASP A 1 109 ? -1.498 -12.181 -1.980 1.00 94.56 109 ASP A CA 1
ATOM 890 C C . ASP A 1 109 ? -2.196 -11.437 -0.826 1.00 94.56 109 ASP A C 1
ATOM 892 O O . ASP A 1 109 ? -1.620 -10.566 -0.169 1.00 94.56 109 ASP A O 1
ATOM 896 N N . PHE A 1 110 ? -3.463 -11.785 -0.571 1.00 96.06 110 PHE A N 1
ATOM 897 C CA . PHE A 1 110 ? -4.275 -11.106 0.441 1.00 96.06 110 PHE A CA 1
ATOM 898 C C . PHE A 1 110 ? -3.647 -11.146 1.840 1.00 96.06 110 PHE A C 1
ATOM 900 O O . PHE A 1 110 ? -3.524 -10.107 2.485 1.00 96.06 110 PHE A O 1
ATOM 907 N N . GLU A 1 111 ? -3.246 -12.325 2.320 1.00 95.50 111 GLU A N 1
ATOM 908 C CA . GLU A 1 111 ? -2.715 -12.471 3.681 1.00 95.50 111 GLU A CA 1
ATOM 909 C C . GLU A 1 111 ? -1.340 -11.802 3.826 1.00 95.50 111 GLU A C 1
ATOM 911 O O . GLU A 1 111 ? -1.081 -11.137 4.832 1.00 95.50 111 GLU A O 1
ATOM 916 N N . GLY A 1 112 ? -0.468 -11.908 2.819 1.00 94.62 112 GLY A N 1
ATOM 917 C CA . GLY A 1 112 ? 0.814 -11.212 2.791 1.00 94.62 112 GLY A CA 1
ATOM 918 C C . GLY A 1 112 ? 0.643 -9.695 2.799 1.00 94.62 112 GLY A C 1
ATOM 919 O O . GLY A 1 112 ? 1.274 -9.008 3.606 1.00 94.62 112 GLY A O 1
ATOM 920 N N . TYR A 1 113 ? -0.245 -9.166 1.954 1.00 96.81 113 TYR A N 1
ATOM 921 C CA . TYR A 1 113 ? -0.485 -7.726 1.862 1.00 96.81 113 TYR A CA 1
ATOM 922 C C . TYR A 1 113 ? -1.155 -7.176 3.124 1.00 96.81 113 TYR A C 1
ATOM 924 O O . TYR A 1 113 ? -0.792 -6.101 3.597 1.00 96.81 113 TYR A O 1
ATOM 932 N N . LEU A 1 114 ? -2.081 -7.927 3.726 1.00 96.88 114 LEU A N 1
ATOM 933 C CA . LEU A 1 114 ? -2.715 -7.562 4.991 1.00 96.88 114 LEU A CA 1
ATOM 934 C C . LEU A 1 114 ? -1.695 -7.473 6.136 1.00 96.88 114 LEU A C 1
ATOM 936 O O . LEU A 1 114 ? -1.694 -6.494 6.882 1.00 96.88 114 LEU A O 1
ATOM 940 N N . ASN A 1 115 ? -0.793 -8.454 6.242 1.00 95.56 115 ASN A N 1
ATOM 941 C CA . ASN A 1 115 ? 0.288 -8.446 7.232 1.00 95.56 115 ASN A CA 1
ATOM 942 C C . ASN A 1 115 ? 1.264 -7.283 7.004 1.00 95.56 115 ASN A C 1
ATOM 944 O O . ASN A 1 115 ? 1.732 -6.659 7.958 1.00 95.56 115 ASN A O 1
ATOM 948 N N . PHE A 1 116 ? 1.584 -6.981 5.745 1.00 96.44 116 PHE A N 1
ATOM 949 C CA . PHE A 1 116 ? 2.383 -5.811 5.396 1.00 96.44 116 PHE A CA 1
ATOM 950 C C . PHE A 1 116 ? 1.682 -4.509 5.815 1.00 96.44 116 PHE A C 1
ATOM 952 O O . PHE A 1 116 ? 2.293 -3.675 6.483 1.00 96.44 116 PHE A O 1
ATOM 959 N N . PHE A 1 117 ? 0.390 -4.366 5.512 1.00 97.69 117 PHE A N 1
ATOM 960 C CA . PHE A 1 117 ? -0.399 -3.194 5.881 1.00 97.69 117 PHE A CA 1
ATOM 961 C C . PHE A 1 117 ? -0.474 -2.991 7.401 1.00 97.69 117 PHE A C 1
ATOM 963 O O . PHE A 1 117 ? -0.264 -1.877 7.880 1.00 97.69 117 PHE A O 1
ATOM 970 N N . GLU A 1 118 ? -0.680 -4.055 8.184 1.00 97.06 118 GLU A N 1
ATOM 971 C CA . GLU A 1 118 ? -0.651 -3.976 9.651 1.00 97.06 118 GLU A CA 1
ATOM 972 C C . GLU A 1 118 ? 0.685 -3.415 10.165 1.00 97.06 118 GLU A C 1
ATOM 974 O O . GLU A 1 118 ? 0.711 -2.538 11.033 1.00 97.06 118 GLU A O 1
ATOM 979 N N . LYS A 1 119 ? 1.807 -3.846 9.580 1.00 95.62 119 LYS A N 1
ATOM 980 C CA . LYS A 1 119 ? 3.131 -3.306 9.908 1.00 95.62 119 LYS A CA 1
ATOM 981 C C . LYS A 1 119 ? 3.273 -1.830 9.511 1.00 95.62 119 LYS A C 1
ATOM 983 O O . LYS A 1 119 ? 3.849 -1.055 10.276 1.00 95.62 119 LYS A O 1
ATOM 988 N N . CYS A 1 120 ? 2.732 -1.418 8.365 1.00 97.00 120 CYS A N 1
ATOM 989 C CA . CYS A 1 120 ? 2.710 -0.013 7.948 1.00 97.00 120 CYS A CA 1
ATOM 990 C C . CYS A 1 120 ? 1.932 0.868 8.935 1.00 97.00 120 CYS 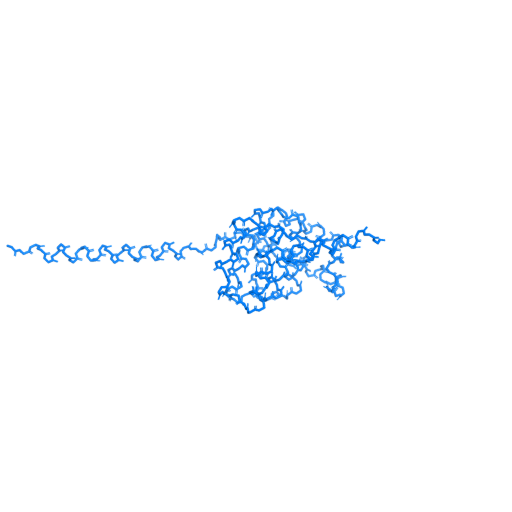A C 1
ATOM 992 O O . CYS A 1 120 ? 2.409 1.948 9.281 1.00 97.00 120 CYS A O 1
ATOM 994 N N . LEU A 1 121 ? 0.797 0.398 9.462 1.00 97.38 121 LEU A N 1
ATOM 995 C CA . LEU A 1 121 ? 0.035 1.128 10.482 1.00 97.38 121 LEU A CA 1
ATOM 996 C C . LEU A 1 121 ? 0.868 1.378 11.746 1.00 97.38 121 LEU A C 1
ATOM 998 O O . LEU A 1 121 ? 0.832 2.477 12.298 1.00 97.38 121 LEU A O 1
ATOM 1002 N N . LEU A 1 122 ? 1.679 0.406 12.176 1.00 95.88 122 LEU A N 1
ATOM 1003 C CA . LEU A 1 122 ? 2.583 0.581 13.319 1.00 95.88 122 LEU A CA 1
ATOM 1004 C C . LEU A 1 122 ? 3.671 1.633 13.055 1.00 95.88 122 LEU A C 1
ATOM 1006 O O . LEU A 1 122 ? 4.006 2.400 13.959 1.00 95.88 122 LEU A O 1
ATOM 1010 N N . LEU A 1 123 ? 4.229 1.681 11.842 1.00 95.75 123 LEU A N 1
ATOM 1011 C CA . LEU A 1 123 ? 5.204 2.709 11.459 1.00 95.75 123 LEU A CA 1
ATOM 1012 C C . LEU A 1 123 ? 4.551 4.096 11.384 1.00 95.75 123 LEU A C 1
ATOM 1014 O O . LEU A 1 123 ? 5.125 5.079 11.854 1.00 95.75 123 LEU A O 1
ATOM 1018 N N . TYR A 1 124 ? 3.330 4.175 10.857 1.00 96.31 124 TYR A N 1
ATOM 1019 C CA . TYR A 1 124 ? 2.564 5.414 10.791 1.00 96.31 124 TYR A CA 1
ATOM 1020 C C . TYR A 1 124 ? 2.246 5.973 12.183 1.00 96.31 124 TYR A C 1
ATOM 1022 O O . TYR A 1 124 ? 2.511 7.140 12.456 1.00 96.31 124 TYR A O 1
ATOM 1030 N N . GLN A 1 125 ? 1.785 5.129 13.114 1.00 95.31 125 GLN A N 1
ATOM 1031 C CA . GLN A 1 125 ? 1.557 5.525 14.512 1.00 95.31 125 GLN A CA 1
ATOM 1032 C C . GLN A 1 125 ? 2.813 6.120 15.171 1.00 95.31 125 GLN A C 1
ATOM 1034 O O . GLN A 1 125 ? 2.718 6.994 16.032 1.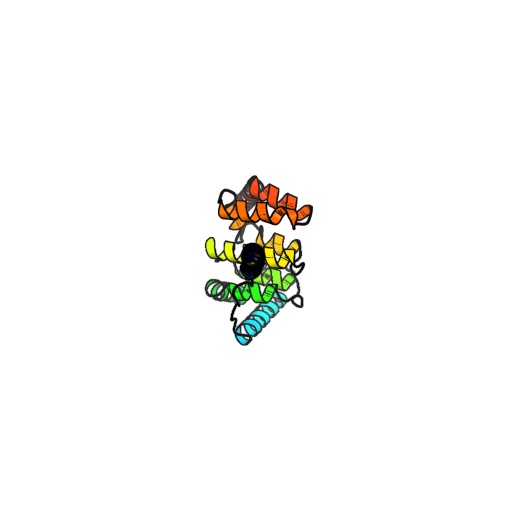00 95.31 125 GLN A O 1
ATOM 1039 N N . LYS A 1 126 ? 3.999 5.657 14.759 1.00 94.81 126 LYS A N 1
ATOM 1040 C CA . LYS A 1 126 ? 5.306 6.156 15.214 1.00 94.81 126 LYS A CA 1
ATOM 1041 C C . LYS A 1 126 ? 5.808 7.369 14.425 1.00 94.81 126 LYS A C 1
ATOM 1043 O O . LYS A 1 126 ? 6.928 7.810 14.670 1.00 94.81 126 LYS A O 1
ATOM 1048 N N . LYS A 1 127 ? 5.008 7.911 13.501 1.00 93.81 127 LYS A N 1
ATOM 1049 C CA . LYS A 1 127 ? 5.357 9.015 12.592 1.00 93.81 127 LYS A CA 1
ATOM 1050 C C . LYS A 1 127 ? 6.567 8.711 11.696 1.00 93.81 127 LYS A C 1
ATOM 1052 O O . LYS A 1 127 ? 7.336 9.607 11.366 1.00 93.81 127 LYS A O 1
ATOM 1057 N N . GLN A 1 128 ? 6.757 7.441 11.333 1.00 94.50 128 GLN A N 1
ATOM 1058 C CA . GLN A 1 128 ? 7.832 6.985 10.437 1.00 94.50 128 GLN A CA 1
ATOM 1059 C C . GLN A 1 128 ? 7.369 6.847 8.977 1.00 94.50 128 GLN A C 1
ATOM 1061 O O . GLN A 1 128 ? 8.193 6.747 8.069 1.00 94.50 128 GLN A O 1
ATOM 1066 N N . LEU A 1 129 ? 6.054 6.862 8.746 1.00 95.88 129 LEU A N 1
ATOM 1067 C CA . LEU A 1 129 ? 5.437 6.951 7.424 1.00 95.88 129 LEU A CA 1
ATOM 1068 C C . LEU A 1 129 ? 4.527 8.178 7.375 1.00 95.88 129 LEU A C 1
ATOM 1070 O O . LEU A 1 129 ? 3.865 8.486 8.366 1.00 95.88 129 LEU A O 1
ATOM 1074 N N . SER A 1 130 ? 4.509 8.856 6.231 1.00 96.38 130 SER A N 1
ATOM 1075 C CA . SER A 1 130 ? 3.606 9.969 5.948 1.00 96.38 130 SER A CA 1
ATOM 1076 C C . SER A 1 130 ? 2.250 9.482 5.435 1.00 96.38 130 SER A C 1
ATOM 1078 O O . SER A 1 130 ? 2.096 8.316 5.055 1.00 96.38 130 SER A O 1
ATOM 1080 N N . ASP A 1 131 ? 1.281 10.398 5.391 1.00 97.00 131 ASP A N 1
ATOM 1081 C CA . ASP A 1 131 ? -0.047 10.161 4.814 1.00 97.00 131 ASP A CA 1
ATOM 1082 C C . ASP A 1 131 ? 0.068 9.687 3.359 1.00 97.00 131 ASP A C 1
ATOM 1084 O O . ASP A 1 131 ? -0.525 8.674 3.007 1.00 97.00 131 ASP A O 1
ATOM 1088 N N . ASN A 1 132 ? 0.931 10.318 2.552 1.00 95.50 132 ASN A N 1
ATOM 1089 C CA . ASN A 1 132 ? 1.170 9.935 1.154 1.00 95.50 132 ASN A CA 1
ATOM 1090 C C . ASN A 1 132 ? 1.628 8.478 1.005 1.00 95.50 132 ASN A C 1
ATOM 1092 O O . ASN A 1 132 ? 1.141 7.740 0.143 1.00 95.50 132 ASN A O 1
ATOM 1096 N N . VAL A 1 133 ? 2.550 8.038 1.867 1.00 96.88 133 VAL A N 1
ATOM 1097 C CA . VAL A 1 133 ? 3.065 6.668 1.806 1.00 96.88 133 VAL A CA 1
ATOM 1098 C C . VAL A 1 133 ? 1.983 5.668 2.219 1.00 96.88 133 VAL A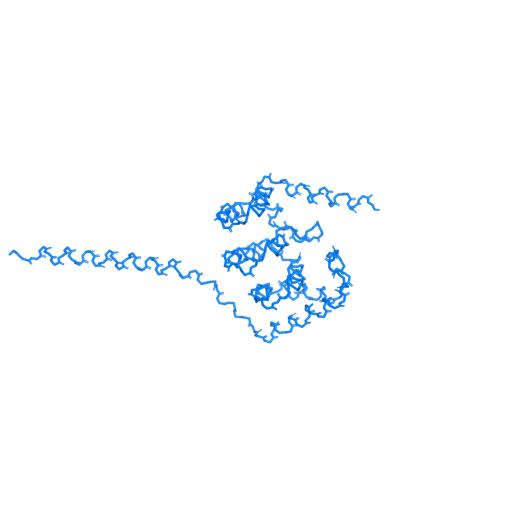 C 1
ATOM 1100 O O . VAL A 1 133 ? 1.818 4.651 1.550 1.00 96.88 133 VAL A O 1
ATOM 1103 N N . ILE A 1 134 ? 1.206 5.950 3.272 1.00 97.25 134 ILE A N 1
ATOM 1104 C CA . ILE A 1 134 ? 0.085 5.082 3.674 1.00 97.25 134 ILE A CA 1
ATOM 1105 C C . ILE A 1 134 ? -1.028 5.068 2.630 1.00 97.25 134 ILE A C 1
ATOM 1107 O O . ILE A 1 134 ? -1.568 4.000 2.342 1.00 97.25 134 ILE A O 1
ATOM 1111 N N . MET A 1 135 ? -1.340 6.211 2.025 1.00 96.38 135 MET A N 1
ATOM 1112 C CA . MET A 1 135 ? -2.308 6.300 0.939 1.00 96.38 135 MET A CA 1
ATOM 1113 C C . MET A 1 135 ? -1.879 5.431 -0.246 1.00 96.38 135 MET A C 1
ATOM 1115 O O . MET A 1 135 ? -2.697 4.689 -0.777 1.00 96.38 135 MET A O 1
ATOM 1119 N N . THR A 1 136 ? -0.585 5.411 -0.580 1.00 96.62 136 THR A N 1
ATOM 1120 C CA . THR A 1 136 ? -0.035 4.520 -1.617 1.00 96.62 136 THR A CA 1
ATOM 1121 C C . THR A 1 136 ? -0.179 3.035 -1.251 1.00 96.62 136 THR A C 1
ATOM 1123 O O . THR A 1 136 ? -0.402 2.211 -2.129 1.00 96.62 136 THR A O 1
ATOM 1126 N N . VAL A 1 137 ? -0.091 2.660 0.032 1.00 97.06 137 VAL A N 1
ATOM 1127 C CA . VAL A 1 137 ? -0.352 1.271 0.475 1.00 97.06 137 VAL A CA 1
ATOM 1128 C C . VAL A 1 137 ? -1.838 0.909 0.374 1.00 97.06 137 VAL A C 1
ATOM 1130 O O . VAL A 1 137 ? -2.184 -0.236 0.103 1.00 97.06 137 VAL A O 1
ATOM 1133 N N . LEU A 1 138 ? -2.742 1.856 0.613 1.00 96.81 138 LEU A N 1
ATOM 1134 C CA . LEU A 1 138 ? -4.182 1.597 0.563 1.00 96.81 138 LEU A CA 1
ATOM 1135 C C . LEU A 1 138 ? -4.709 1.588 -0.870 1.00 96.81 138 LEU A C 1
ATOM 1137 O O . LEU A 1 138 ? -5.407 0.660 -1.270 1.00 96.81 138 LEU A O 1
ATOM 1141 N N . SER A 1 139 ? -4.370 2.622 -1.631 1.00 93.06 139 SER A N 1
ATOM 1142 C CA . SER A 1 139 ? -4.894 2.894 -2.962 1.00 93.06 139 SER A CA 1
ATOM 1143 C C . SER A 1 139 ? -3.766 3.318 -3.912 1.00 93.06 139 SER A C 1
ATOM 1145 O O . SER A 1 139 ? -3.682 4.486 -4.290 1.00 93.06 139 SER A O 1
ATOM 1147 N N . PRO A 1 140 ? -2.905 2.376 -4.342 1.00 92.56 140 PRO A N 1
ATOM 1148 C CA . PRO A 1 140 ? -1.808 2.654 -5.278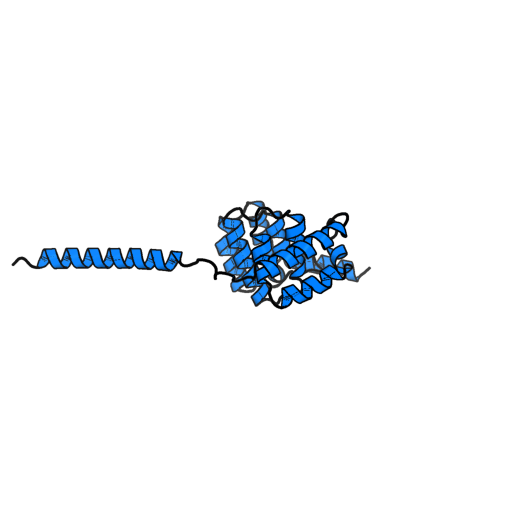 1.00 92.56 140 PRO A CA 1
ATOM 1149 C C . PRO A 1 140 ? -2.267 2.998 -6.713 1.00 92.56 140 PRO A C 1
ATOM 1151 O O . PRO A 1 140 ? -1.439 3.263 -7.578 1.00 92.56 140 PRO A O 1
ATOM 1154 N N . GLY A 1 141 ? -3.570 2.977 -6.996 1.00 90.62 141 GLY A N 1
ATOM 1155 C CA . GLY A 1 141 ? -4.143 3.175 -8.331 1.00 90.62 141 GLY A CA 1
ATOM 1156 C C . GLY A 1 141 ? -4.678 1.880 -8.946 1.00 90.62 141 GLY A C 1
ATOM 1157 O O . GLY A 1 141 ? -4.311 0.776 -8.540 1.00 90.62 141 GLY A O 1
ATOM 1158 N N . SER A 1 142 ? -5.556 2.015 -9.938 1.00 89.25 142 SER A N 1
ATOM 1159 C CA . SER A 1 142 ? -6.406 0.937 -10.472 1.00 89.25 142 SER A CA 1
ATOM 1160 C C . SER A 1 142 ? -5.670 -0.271 -11.076 1.00 89.25 142 SER A C 1
ATOM 1162 O O . SER A 1 142 ? -6.198 -1.391 -11.045 1.00 89.25 142 SER A O 1
ATOM 1164 N N . ASN A 1 143 ? -4.442 -0.073 -11.566 1.00 89.69 143 ASN A N 1
ATOM 1165 C CA . ASN A 1 143 ? -3.571 -1.116 -12.132 1.00 89.69 143 ASN A CA 1
ATOM 1166 C C . ASN A 1 143 ? -2.687 -1.831 -11.093 1.00 89.69 143 ASN A C 1
ATOM 1168 O O . ASN A 1 143 ? -1.911 -2.727 -11.439 1.00 89.69 143 ASN A O 1
ATOM 1172 N N . TRP A 1 144 ? -2.775 -1.426 -9.828 1.00 94.50 144 TRP A N 1
ATOM 1173 C CA . TRP A 1 144 ? -1.898 -1.874 -8.754 1.00 94.50 144 TRP A CA 1
ATOM 1174 C C . TRP A 1 144 ? -2.642 -2.733 -7.731 1.00 94.50 144 TRP A C 1
ATOM 1176 O O . TRP A 1 144 ? -3.815 -3.076 -7.884 1.00 94.50 144 TRP A O 1
ATOM 1186 N N . ASN A 1 145 ? -1.929 -3.149 -6.686 1.00 94.12 145 ASN A N 1
ATOM 1187 C CA . ASN A 1 145 ? -2.487 -4.022 -5.665 1.00 94.12 145 ASN A CA 1
ATOM 1188 C C . ASN A 1 145 ? -3.394 -3.241 -4.703 1.00 94.12 145 ASN A C 1
ATOM 1190 O O . ASN A 1 145 ? -2.940 -2.710 -3.696 1.00 94.12 145 ASN A O 1
ATOM 1194 N N . CYS A 1 146 ? -4.690 -3.210 -5.013 1.00 95.94 146 CYS A N 1
ATOM 1195 C CA . CYS A 1 146 ? -5.738 -2.595 -4.194 1.00 95.94 146 CYS A CA 1
ATOM 1196 C C . CYS A 1 146 ? -6.346 -3.570 -3.170 1.00 95.94 146 CYS A C 1
ATOM 1198 O O . CYS A 1 146 ? -7.511 -3.427 -2.798 1.00 95.94 146 CYS A O 1
ATOM 1200 N N . THR A 1 147 ? -5.599 -4.588 -2.729 1.00 96.06 147 THR A N 1
ATOM 1201 C CA . THR A 1 147 ? -6.123 -5.705 -1.925 1.00 96.06 147 THR A CA 1
ATOM 1202 C C . THR A 1 147 ? -6.898 -5.257 -0.688 1.00 96.06 147 THR A C 1
ATOM 1204 O O . THR A 1 147 ? -7.944 -5.834 -0.391 1.00 96.06 147 THR A O 1
ATOM 1207 N N . ILE A 1 148 ? -6.422 -4.239 0.037 1.00 97.88 148 ILE A N 1
ATOM 1208 C CA . ILE A 1 148 ? -7.110 -3.750 1.242 1.00 97.88 148 ILE A CA 1
ATOM 1209 C C . ILE A 1 148 ? -8.479 -3.169 0.882 1.00 97.88 148 ILE A C 1
ATOM 1211 O O . ILE A 1 148 ? -9.485 -3.552 1.478 1.00 97.88 148 ILE A O 1
ATOM 1215 N N . VAL A 1 149 ? -8.520 -2.302 -0.130 1.00 97.69 149 VAL A N 1
ATOM 1216 C CA . VAL A 1 149 ? -9.741 -1.632 -0.594 1.00 97.69 149 VAL A CA 1
ATOM 1217 C C . VAL A 1 149 ? -10.731 -2.637 -1.183 1.00 97.69 149 VAL A C 1
ATOM 1219 O O . VAL A 1 149 ? -11.903 -2.635 -0.820 1.00 97.69 149 VAL A O 1
ATOM 1222 N N . GLN A 1 150 ? -10.252 -3.562 -2.015 1.00 97.38 150 GLN A N 1
ATOM 1223 C CA . GLN A 1 150 ? -11.062 -4.622 -2.621 1.00 97.38 150 GLN A CA 1
ATOM 1224 C C . GLN A 1 150 ? -11.745 -5.511 -1.572 1.00 97.38 150 GLN A C 1
ATOM 1226 O O . GLN A 1 150 ? -12.849 -6.012 -1.781 1.00 97.38 150 GLN A O 1
ATOM 1231 N N . ASN A 1 151 ? -11.102 -5.701 -0.420 1.00 98.25 151 ASN A N 1
ATOM 1232 C CA . ASN A 1 151 ? -11.583 -6.558 0.655 1.00 98.25 151 ASN A CA 1
ATOM 1233 C C . ASN A 1 151 ? -12.252 -5.767 1.791 1.00 98.25 151 ASN A C 1
ATOM 1235 O O . ASN A 1 151 ? -12.248 -6.226 2.932 1.00 98.25 151 ASN A O 1
ATOM 1239 N N . TYR A 1 152 ? -12.873 -4.617 1.510 1.00 98.12 152 TYR A N 1
ATOM 1240 C CA . TYR A 1 152 ? -13.503 -3.764 2.529 1.00 98.12 152 TYR A CA 1
ATOM 1241 C C . TYR A 1 152 ? -14.560 -4.463 3.405 1.00 98.12 152 TYR A C 1
ATOM 1243 O O . TYR A 1 152 ? -14.750 -4.095 4.560 1.00 98.12 152 TYR A O 1
ATOM 1251 N N . LYS A 1 153 ? -15.220 -5.516 2.902 1.00 98.25 153 LYS A N 1
ATOM 1252 C CA . LYS A 1 153 ? -16.180 -6.340 3.670 1.00 98.25 153 LYS A CA 1
ATOM 1253 C C . LYS A 1 153 ? -15.517 -7.412 4.545 1.00 98.25 153 LYS A C 1
ATOM 1255 O O . LYS A 1 153 ? -16.194 -8.097 5.314 1.00 98.25 153 LYS A O 1
ATOM 1260 N N . ASN A 1 154 ? -14.207 -7.614 4.420 1.00 98.62 154 ASN A N 1
ATOM 1261 C CA . ASN A 1 154 ? -13.478 -8.621 5.177 1.00 98.62 154 ASN A CA 1
ATOM 1262 C C . ASN A 1 154 ? -13.327 -8.185 6.642 1.00 98.62 154 ASN A C 1
ATOM 1264 O O . ASN A 1 154 ? -12.817 -7.107 6.940 1.00 98.62 154 ASN A O 1
ATOM 1268 N N . LYS A 1 155 ? -13.699 -9.064 7.581 1.00 98.44 155 LYS A N 1
ATOM 1269 C CA . LYS A 1 155 ? -13.650 -8.773 9.025 1.00 98.44 155 LYS A CA 1
ATOM 1270 C C . LYS A 1 155 ? -12.258 -8.374 9.528 1.00 98.44 155 LYS A C 1
ATOM 1272 O O . LYS A 1 155 ? -12.170 -7.568 10.451 1.00 98.44 155 LYS A O 1
ATOM 1277 N N . LYS A 1 156 ? -11.180 -8.936 8.964 1.00 98.12 156 LYS A N 1
ATOM 1278 C CA . LYS A 1 156 ? -9.808 -8.572 9.348 1.00 98.12 156 LYS A CA 1
ATOM 1279 C C . LYS A 1 156 ? -9.479 -7.142 8.906 1.00 98.12 156 LYS A C 1
ATOM 1281 O O . LYS A 1 156 ? -8.944 -6.384 9.708 1.00 98.12 156 LYS A O 1
ATOM 1286 N N . VAL A 1 157 ? -9.859 -6.770 7.680 1.00 98.38 157 VAL A N 1
ATOM 1287 C CA . VAL A 1 157 ? -9.680 -5.411 7.138 1.00 98.38 157 VAL A CA 1
ATOM 1288 C C . VAL A 1 157 ? -10.464 -4.398 7.967 1.00 98.38 157 VAL A C 1
ATOM 1290 O O . VAL A 1 157 ? -9.870 -3.451 8.475 1.00 98.38 157 VAL A O 1
ATOM 1293 N N . ILE A 1 158 ? -11.760 -4.647 8.193 1.00 98.56 158 ILE A N 1
ATOM 1294 C CA . ILE A 1 158 ? -12.627 -3.775 9.003 1.00 98.56 158 ILE A CA 1
ATOM 1295 C C . ILE A 1 158 ? -11.997 -3.524 10.374 1.00 98.56 158 ILE A C 1
ATOM 1297 O O . ILE A 1 158 ? -11.795 -2.380 10.775 1.00 98.56 158 ILE A O 1
ATOM 1301 N N . ARG A 1 159 ? -11.594 -4.600 11.062 1.00 98.31 159 ARG A N 1
ATOM 1302 C CA . ARG A 1 159 ? -10.981 -4.505 12.388 1.00 98.31 159 ARG A CA 1
ATOM 1303 C C . ARG A 1 159 ? -9.698 -3.677 12.381 1.00 98.31 159 ARG A C 1
ATOM 1305 O O . ARG A 1 159 ? -9.492 -2.889 13.306 1.00 98.31 159 ARG A O 1
ATOM 1312 N N . LEU A 1 160 ? -8.824 -3.868 11.391 1.00 97.62 160 LEU A N 1
ATOM 1313 C CA . LEU A 1 160 ? -7.590 -3.090 11.273 1.00 97.62 160 LEU A CA 1
ATOM 1314 C C . LEU A 1 160 ? -7.892 -1.605 11.070 1.00 97.62 160 LEU A C 1
ATOM 1316 O O . LEU A 1 160 ? -7.339 -0.791 11.804 1.00 97.62 160 LEU A O 1
ATOM 1320 N N . LEU A 1 161 ? -8.796 -1.249 10.158 1.00 98.12 161 LEU A N 1
ATOM 1321 C CA . LEU A 1 161 ? -9.135 0.151 9.898 1.00 98.12 161 LEU A CA 1
ATOM 1322 C C . LEU A 1 161 ? -9.777 0.808 11.130 1.00 98.12 161 LEU A C 1
ATOM 1324 O O . LEU A 1 161 ? -9.276 1.817 11.626 1.00 98.12 161 LEU A O 1
ATOM 1328 N N . GLU A 1 162 ? -10.820 0.197 11.697 1.00 98.19 162 GLU A N 1
ATOM 1329 C CA . GLU A 1 162 ? -11.552 0.752 12.841 1.00 98.19 162 GLU A CA 1
ATOM 1330 C C . GLU A 1 162 ? -10.666 0.930 14.081 1.00 98.19 162 GLU A C 1
ATOM 1332 O O . GLU A 1 162 ? -10.694 1.975 14.734 1.00 98.19 162 GLU A O 1
ATOM 1337 N N . SER A 1 163 ? -9.834 -0.067 14.401 1.00 97.25 163 SER A N 1
ATOM 1338 C CA . SER A 1 163 ? -8.945 0.005 15.570 1.00 97.25 163 SER A CA 1
ATOM 1339 C C . SER A 1 163 ? -7.837 1.052 15.431 1.00 97.25 163 SER A C 1
ATOM 1341 O O . SER A 1 163 ? -7.297 1.506 16.447 1.00 97.25 163 SER A O 1
ATOM 1343 N N . ASN A 1 164 ? -7.523 1.462 14.198 1.00 97.62 164 ASN A N 1
ATOM 1344 C CA . ASN A 1 164 ? -6.460 2.410 13.894 1.00 97.62 164 ASN A CA 1
ATOM 1345 C C . ASN A 1 164 ? -6.949 3.835 13.596 1.00 97.62 164 ASN A C 1
ATOM 1347 O O . ASN A 1 164 ? -6.136 4.755 13.664 1.00 97.62 164 ASN A O 1
ATOM 1351 N N . LEU A 1 165 ? -8.253 4.050 13.373 1.00 96.00 165 LEU A N 1
ATOM 1352 C CA . LEU A 1 165 ? -8.860 5.359 13.068 1.00 96.00 165 LEU A CA 1
ATOM 1353 C C . LEU A 1 165 ? -8.388 6.495 13.987 1.00 96.00 165 LEU A C 1
ATOM 1355 O O . LEU A 1 165 ? -8.108 7.599 13.531 1.00 96.00 165 LEU A O 1
ATOM 1359 N N . LYS A 1 166 ? -8.274 6.240 15.295 1.00 95.88 166 LYS A N 1
ATOM 1360 C CA . LYS A 1 166 ? -7.885 7.266 16.280 1.00 95.88 166 LYS A CA 1
ATOM 1361 C C . LYS A 1 166 ? -6.440 7.763 16.143 1.00 95.88 166 LYS A C 1
ATOM 1363 O O . LYS A 1 166 ? -6.105 8.777 16.743 1.00 95.88 166 LYS A O 1
ATOM 1368 N N . TYR A 1 167 ? -5.593 7.030 15.423 1.00 96.00 167 TYR A N 1
ATOM 1369 C CA . TYR A 1 167 ? -4.193 7.386 15.197 1.00 96.00 167 TYR A CA 1
ATOM 1370 C C . TYR A 1 167 ? -3.967 8.086 13.854 1.00 96.00 167 TYR A C 1
ATOM 1372 O O . TYR A 1 167 ? -2.863 8.562 13.618 1.00 96.00 167 TYR A O 1
ATOM 1380 N N . MET A 1 168 ? -4.979 8.113 12.985 1.00 96.31 168 MET A N 1
ATOM 1381 C CA . MET A 1 168 ? -4.905 8.693 11.645 1.00 96.31 168 MET A CA 1
ATOM 1382 C C . MET A 1 168 ? -5.062 10.219 11.681 1.00 96.31 168 MET A C 1
ATOM 1384 O O . MET A 1 168 ? -5.734 10.755 12.570 1.00 96.31 168 MET A O 1
ATOM 1388 N N . SER A 1 169 ? -4.476 10.912 10.700 1.00 96.88 169 SER A N 1
ATOM 1389 C CA . SER A 1 169 ? -4.829 12.302 10.384 1.00 96.88 169 SER A CA 1
ATOM 1390 C C . SER A 1 169 ? -6.307 12.415 9.981 1.00 96.88 169 SER A C 1
ATOM 1392 O O . SER A 1 169 ? -6.949 11.411 9.672 1.00 96.88 169 SER A O 1
ATOM 1394 N N . GLU A 1 170 ? -6.879 13.624 9.992 1.00 97.31 170 GLU A N 1
ATOM 1395 C CA . GLU A 1 170 ? -8.280 13.808 9.572 1.00 97.31 170 GLU A CA 1
ATOM 1396 C C . GLU A 1 170 ? -8.505 13.376 8.118 1.00 97.31 170 GLU A C 1
ATOM 1398 O O . GLU A 1 170 ? -9.483 12.694 7.828 1.00 97.31 170 GLU A O 1
ATOM 1403 N N . GLU A 1 171 ? -7.556 13.672 7.230 1.00 96.19 171 GLU A N 1
ATOM 1404 C CA . GLU A 1 171 ? -7.596 13.224 5.836 1.00 96.19 171 GLU A CA 1
ATOM 1405 C C . GLU A 1 171 ? -7.593 11.692 5.739 1.00 96.19 171 GLU A C 1
ATOM 1407 O O . GLU A 1 171 ? -8.469 11.093 5.112 1.00 96.19 171 GLU A O 1
ATOM 1412 N N . MET A 1 172 ? -6.682 11.027 6.456 1.00 97.69 172 MET A N 1
ATOM 1413 C CA . MET A 1 172 ? -6.613 9.567 6.462 1.00 97.69 172 MET A CA 1
ATOM 1414 C C . MET A 1 172 ? -7.832 8.904 7.121 1.00 97.69 172 MET A C 1
ATOM 1416 O O . MET A 1 172 ? -8.192 7.783 6.753 1.00 97.69 172 MET A O 1
ATOM 1420 N N . LYS A 1 173 ? -8.511 9.570 8.066 1.00 98.31 173 LYS A N 1
ATOM 1421 C CA . LYS A 1 173 ? -9.788 9.082 8.614 1.00 98.31 173 LYS A CA 1
ATOM 1422 C C . LYS A 1 173 ? -10.880 9.061 7.552 1.00 98.31 173 LYS A C 1
ATOM 1424 O O . LYS A 1 173 ? -11.635 8.092 7.513 1.00 98.31 173 LYS A O 1
ATOM 1429 N N . GLU A 1 174 ? -10.967 10.085 6.707 1.00 98.06 174 GLU A N 1
ATOM 1430 C CA . GLU A 1 174 ? -11.927 10.103 5.598 1.00 98.06 174 GLU A CA 1
ATOM 1431 C C . GLU A 1 174 ? -11.610 9.010 4.574 1.00 98.06 174 GLU A C 1
ATOM 1433 O O . GLU A 1 174 ? -12.510 8.269 4.178 1.00 98.06 174 GLU A O 1
ATOM 1438 N N . VAL A 1 175 ? -10.328 8.794 4.256 1.00 97.81 175 VAL A N 1
ATOM 1439 C CA . VAL A 1 175 ? -9.898 7.653 3.429 1.00 97.81 175 VAL A CA 1
ATOM 1440 C C . VAL A 1 175 ? -10.362 6.328 4.043 1.00 97.81 175 VAL A C 1
ATOM 1442 O O . VAL A 1 175 ? -10.976 5.511 3.361 1.00 97.81 175 VAL A O 1
ATOM 1445 N N . PHE A 1 176 ? -10.138 6.108 5.342 1.00 98.25 176 PHE A N 1
ATOM 1446 C CA . PHE A 1 176 ? -10.566 4.876 6.015 1.00 98.25 176 PHE A CA 1
ATOM 1447 C C . PHE A 1 176 ? -12.086 4.693 5.972 1.00 98.25 176 PHE A C 1
ATOM 1449 O O . PHE A 1 176 ? -12.554 3.580 5.735 1.00 98.25 176 PHE A O 1
ATOM 1456 N N . LYS A 1 177 ? -12.863 5.763 6.178 1.00 98.19 177 LYS A N 1
ATOM 1457 C CA . LYS A 1 177 ? -14.329 5.724 6.076 1.00 98.19 177 LYS A CA 1
ATOM 1458 C C . LYS A 1 177 ? -14.788 5.376 4.661 1.00 98.19 177 LYS A C 1
ATOM 1460 O O . LYS A 1 177 ? -15.670 4.534 4.524 1.00 98.19 177 LYS A O 1
ATOM 1465 N N . SER A 1 178 ? -14.168 5.964 3.638 1.00 98.25 178 SER A N 1
ATOM 1466 C CA . SER A 1 178 ? -14.467 5.682 2.228 1.00 98.25 178 SER A CA 1
ATOM 1467 C C . SER A 1 178 ? -14.142 4.232 1.842 1.00 98.25 178 SER A C 1
ATOM 1469 O O . SER A 1 178 ? -14.867 3.593 1.080 1.00 98.25 178 SER A O 1
ATOM 1471 N N . ILE A 1 179 ? -13.087 3.653 2.426 1.00 98.31 179 ILE A N 1
ATOM 1472 C CA . ILE A 1 179 ? -12.802 2.222 2.277 1.00 98.31 179 ILE A CA 1
ATOM 1473 C C . ILE A 1 179 ? -13.885 1.393 2.968 1.00 98.31 179 ILE A C 1
ATOM 1475 O O . ILE A 1 179 ? -14.456 0.507 2.343 1.00 98.31 179 ILE A O 1
ATOM 1479 N N . LEU A 1 180 ? -14.201 1.683 4.234 1.00 98.19 180 LEU A N 1
ATOM 1480 C CA . LEU A 1 180 ? -15.192 0.934 5.017 1.00 98.19 180 LEU A CA 1
ATOM 1481 C C . LEU A 1 180 ? -16.602 0.977 4.403 1.00 98.19 180 LEU A C 1
ATOM 1483 O O . LEU A 1 180 ? -17.342 -0.001 4.519 1.00 98.19 180 LEU A O 1
ATOM 1487 N N . SER A 1 181 ? -16.973 2.074 3.737 1.00 98.19 181 SER A N 1
ATOM 1488 C CA . SER A 1 181 ? -18.243 2.198 3.010 1.00 98.19 181 SER A CA 1
ATOM 1489 C C . SER A 1 181 ? -18.251 1.453 1.669 1.00 98.19 181 SER A C 1
ATOM 1491 O O . SER A 1 181 ? -19.325 1.149 1.150 1.00 98.19 181 SER A O 1
ATOM 1493 N N . GLY A 1 182 ? -17.076 1.131 1.118 1.00 97.94 182 GLY A N 1
ATOM 1494 C CA . GLY A 1 182 ? -16.901 0.552 -0.215 1.00 97.94 182 GLY A CA 1
ATOM 1495 C C . GLY A 1 182 ? -16.850 1.580 -1.350 1.00 97.94 182 GLY A C 1
ATOM 1496 O O . GLY A 1 182 ? -16.661 1.191 -2.500 1.00 97.94 182 GLY A O 1
ATOM 1497 N N . GLU A 1 183 ? -16.978 2.873 -1.047 1.00 98.00 183 GLU A N 1
ATOM 1498 C CA . GLU A 1 183 ? -16.928 3.965 -2.028 1.00 98.00 183 GLU A CA 1
ATOM 1499 C C . GLU A 1 183 ? -15.586 4.006 -2.768 1.00 98.00 183 GLU A C 1
ATOM 1501 O O . GLU A 1 183 ? -15.557 4.089 -3.995 1.00 98.00 183 GLU A O 1
ATOM 1506 N N . MET A 1 184 ? -14.475 3.852 -2.041 1.00 97.12 184 MET A N 1
ATOM 1507 C CA . MET A 1 184 ? -13.142 3.826 -2.650 1.00 97.12 184 MET A CA 1
ATOM 1508 C C . MET A 1 184 ? -12.997 2.672 -3.654 1.00 97.12 184 MET A C 1
ATOM 1510 O O . MET A 1 184 ? -12.392 2.835 -4.709 1.00 97.12 184 MET A O 1
ATOM 1514 N N . TRP A 1 185 ? -13.562 1.499 -3.346 1.00 97.31 185 TRP A N 1
ATOM 1515 C CA . TRP A 1 185 ? -13.506 0.355 -4.256 1.00 97.31 185 TRP A CA 1
ATOM 1516 C C . TRP A 1 185 ? -14.337 0.595 -5.517 1.00 97.31 185 TRP A C 1
ATOM 1518 O O . TRP A 1 185 ? -13.851 0.329 -6.612 1.00 97.31 185 TRP A O 1
ATOM 1528 N N . ALA A 1 186 ? -15.542 1.155 -5.369 1.00 96.62 186 ALA A N 1
ATOM 1529 C CA . ALA A 1 186 ? -16.388 1.514 -6.505 1.00 96.62 186 ALA A CA 1
ATOM 1530 C C . ALA A 1 186 ? -15.679 2.501 -7.450 1.00 96.62 186 ALA A C 1
ATOM 1532 O O . ALA A 1 186 ? -15.644 2.274 -8.654 1.00 96.62 186 ALA A O 1
ATOM 1533 N N . SER A 1 187 ? -15.023 3.527 -6.895 1.00 95.12 187 SER A N 1
ATOM 1534 C CA . SER A 1 187 ? -14.236 4.498 -7.669 1.00 95.12 187 SER A CA 1
ATOM 1535 C C . SER A 1 187 ? -13.102 3.837 -8.472 1.00 95.12 187 SER A C 1
ATOM 1537 O O . SER A 1 187 ? -12.933 4.102 -9.662 1.00 95.12 187 SER A O 1
ATOM 1539 N N . ILE A 1 188 ? -12.359 2.913 -7.849 1.00 93.81 188 ILE A N 1
ATOM 1540 C CA . ILE A 1 188 ? -11.277 2.164 -8.510 1.00 93.81 188 ILE A CA 1
ATOM 1541 C C . ILE A 1 188 ? -11.813 1.254 -9.627 1.00 93.81 188 ILE A C 1
ATOM 1543 O O . ILE A 1 188 ? -11.169 1.109 -10.671 1.00 93.81 188 ILE A O 1
ATOM 1547 N N . GLU A 1 189 ? -12.963 0.606 -9.420 1.00 93.56 189 GLU A N 1
ATOM 1548 C CA . GLU A 1 189 ? -13.597 -0.222 -10.452 1.00 93.56 189 GLU A CA 1
ATOM 1549 C C . GLU A 1 189 ? -14.070 0.616 -11.640 1.00 93.56 189 GLU A C 1
ATOM 1551 O O . GLU A 1 189 ? -13.830 0.226 -12.785 1.00 93.56 189 GLU A O 1
ATOM 1556 N N . ASP A 1 190 ? -14.669 1.779 -11.386 1.00 92.69 190 ASP A N 1
ATOM 1557 C CA . ASP A 1 190 ? -15.080 2.706 -12.437 1.00 92.69 190 ASP A CA 1
ATOM 1558 C C . ASP A 1 190 ? -13.872 3.146 -13.274 1.00 92.69 190 ASP A C 1
ATOM 1560 O O . ASP A 1 190 ? -13.891 3.005 -14.497 1.00 92.69 190 ASP A O 1
ATOM 1564 N N . GLU A 1 191 ? -12.780 3.586 -12.640 1.00 89.75 191 GLU A N 1
ATOM 1565 C CA . GLU A 1 191 ? -11.536 3.977 -13.323 1.00 89.75 191 GLU A CA 1
ATOM 1566 C C . GLU A 1 191 ? -10.990 2.858 -14.230 1.00 89.75 191 GLU A C 1
ATOM 1568 O O . GLU A 1 191 ? -10.595 3.099 -15.378 1.00 89.75 191 GLU A O 1
ATOM 1573 N N . ARG A 1 192 ? -11.012 1.612 -13.741 1.00 87.50 192 ARG A N 1
ATOM 1574 C CA . ARG A 1 192 ? -10.559 0.445 -14.507 1.00 87.50 192 ARG A CA 1
ATOM 1575 C C . ARG A 1 192 ? -11.450 0.189 -15.722 1.00 87.50 192 ARG A C 1
ATOM 1577 O O . ARG A 1 192 ? -10.928 -0.083 -16.801 1.00 87.50 192 ARG A O 1
ATOM 1584 N N . ASN A 1 193 ? -12.767 0.295 -15.560 1.00 87.56 193 ASN A N 1
ATOM 1585 C CA . ASN A 1 193 ? -13.727 0.088 -16.644 1.00 87.56 193 ASN A CA 1
ATOM 1586 C C . ASN A 1 193 ? -13.578 1.153 -17.739 1.00 87.56 193 ASN A C 1
ATOM 1588 O O . ASN A 1 193 ? -13.579 0.822 -18.923 1.00 87.56 193 ASN A O 1
ATOM 1592 N N . TRP A 1 194 ? -13.384 2.418 -17.356 1.00 83.75 194 TRP A N 1
ATOM 1593 C CA . TRP A 1 194 ? -13.126 3.508 -18.300 1.00 83.75 194 TRP A CA 1
ATOM 1594 C C . TRP A 1 194 ? -11.819 3.317 -19.072 1.00 83.75 194 TRP A C 1
ATOM 1596 O O . TRP A 1 194 ? -11.790 3.524 -20.284 1.00 83.75 194 TRP A O 1
ATOM 1606 N N . SER A 1 195 ? -10.759 2.874 -18.394 1.00 79.44 195 SER A N 1
ATOM 1607 C CA . SER A 1 195 ? -9.444 2.656 -19.011 1.00 79.44 195 SER A CA 1
ATOM 1608 C C . SER A 1 195 ? -9.423 1.492 -20.008 1.00 79.44 195 SER A C 1
ATOM 1610 O O . SER A 1 195 ? -8.585 1.473 -20.901 1.00 79.44 195 SER A O 1
ATOM 1612 N N . GLN A 1 196 ? -10.327 0.517 -19.868 1.00 73.25 196 GLN A N 1
ATOM 1613 C CA . GLN A 1 196 ? -10.447 -0.627 -20.784 1.00 73.25 196 GLN A CA 1
ATOM 1614 C C . GLN A 1 196 ? -11.343 -0.354 -22.000 1.00 73.25 196 GLN A C 1
ATOM 1616 O O . GLN A 1 196 ? -11.340 -1.140 -22.946 1.00 73.25 196 GLN A O 1
ATOM 1621 N N . ALA A 1 197 ? -12.133 0.720 -21.971 1.00 66.75 197 ALA A N 1
ATOM 1622 C CA . ALA A 1 197 ? -13.026 1.106 -23.062 1.00 66.75 197 ALA A CA 1
ATOM 1623 C C . ALA A 1 197 ? -12.344 1.977 -24.140 1.00 66.75 197 ALA A C 1
ATOM 1625 O O . ALA A 1 197 ? -12.989 2.311 -25.137 1.00 66.75 197 ALA A O 1
ATOM 1626 N N . GLN A 1 198 ? -11.079 2.359 -23.931 1.00 53.12 198 GLN A N 1
ATOM 1627 C CA . GLN A 1 198 ? -10.242 3.151 -24.843 1.00 53.12 198 GLN A CA 1
ATOM 1628 C C . GLN A 1 198 ? -9.226 2.263 -25.562 1.00 53.12 198 GLN A C 1
ATOM 1630 O O . GLN A 1 198 ? -8.962 2.549 -26.752 1.00 53.12 198 GLN A O 1
#

Secondary structure (DSSP, 8-state):
---HHHHHHHHHHHHHHHHHHHHHHHHT---------HHHHHHHHHHHHHHHHH-S-TTSGGGGGG-HHHHHHHHHHHH-THHHHHHHH-TTS-HHHHHHHHHGGGG--HHHHHHHHHHHHHHHHTT-S-HHHHHHHH---TTS--HHHHTTT-HHHHHHHHHHGGGS-HHHHHHHHHHHHTHHHHHHHHHHHHHH--

Foldseek 3Di:
DPCVVVVVVVVVVVVVVVVVVVVVVVVPPPPPPPPDDPVVLVVLLVLLVVLVVVCPDCPDVCVLVVDPSLVVLLVVCQVPVVSLLVNLLDLPDDLSSNLSSLQSCQPHDLVRLLVSLLSVLVCVLVVSDDPVSNCCSCDVALSGPNSLLLVLVPPSSVCSLVVSLVSDDPVVNVVSVCSNVSVSVVVSVVVVVVVVVD

Radius of gyration: 22.02 Å; chains: 1; bounding box: 42×29×92 Å

pLDDT: mean 87.97, std 14.22, range [37.88, 98.62]

Sequence (198 aa):
MRQKPLIITLIIAISLFFIIFLVMKKNNNKPPEIDINIEELNVFAKKIAQIEFKVVDLTNPNDLLNINEFNELVKQVSTNYNIVYSFISDNNKPERQKHIAIYALRGLDFEGYLNFFEKCLLLYQKKQLSDNVIMTVLSPGSNWNCTIVQNYKNKKVIRLLESNLKYMSEEMKEVFKSILSGEMWASIEDERNWSQAQ